Protein AF-A0A7C4WKG5-F1 (afdb_monomer)

Foldseek 3Di:
DKFKKWFFDPDDQPQLLVQLVVLCVVVPWDCPDDQWTWDDDPVGIWIKHQDQDPDDVRPVCVVVRRTIMTMDDLQDDLVVLLVSLVSQLVSCVRSVTFMGGVLVRDTDDPVCSVVVSVVSVVVSCCVDQVVDDPDDDDDDPNDPDPPPCPDVVVVVVVVVVVVVVVVVVVVVVVVVVVVCCVVCPPDPPPDD

Nearest PDB structures (foldseek):
  1f46-assembly1_A  TM=6.225E-01  e=5.087E-04  Escherichia coli
  1y2g-assembly2_B  TM=5.683E-01  e=2.157E-04  Escherichia coli
  1ozv-assembly2_B  TM=4.054E-01  e=4.156E+00  Pisum sativum
  3hko-assembly1_A  TM=3.075E-01  e=9.801E+00  Cryptosporidium parvum Iowa II

Mean predicted aligned error: 15.75 Å

Radius of gyration: 27.39 Å; Cα contacts (8 Å, |Δi|>4): 210; chains: 1; bounding box: 52×73×74 Å

Solvent-accessible surface area (backbone atoms only — not comparable to full-atom values): 11127 Å² total; per-residue (Å²): 115,67,47,65,34,36,32,34,56,74,58,69,64,67,66,37,49,55,42,41,54,56,55,38,58,76,65,70,34,43,77,80,47,96,74,25,33,38,30,87,46,101,65,47,47,43,32,38,31,58,42,72,54,85,66,93,68,33,80,74,45,54,81,62,40,65,30,33,35,40,35,31,51,46,77,35,51,73,69,55,45,45,49,50,52,53,46,52,55,49,51,16,65,77,29,56,29,45,35,30,32,77,90,76,71,44,77,57,56,83,89,44,50,66,59,51,50,51,52,50,48,54,50,31,47,45,57,55,67,67,68,50,65,86,82,70,86,81,95,68,84,80,73,78,76,82,82,78,81,71,54,68,65,59,56,52,50,53,51,51,53,52,50,51,55,50,51,52,53,50,51,52,51,54,52,49,54,53,51,47,47,70,75,53,62,76,77,78,77,79,75,132

pLDDT: mean 80.61, std 17.16, range [44.56, 97.62]

Sequence (192 aa):
MRYELNLRATSEPGAGRERLRAALARRDFIETAADRFELSLPGGALRVAPEGPSGWDALEQARAAAGFVVDFPMGLSDADGRKAIDTAFSLAGECGFELFDPQLGQCLADKDRERVVESWRRSHSFHFEVAGRTDLGVDLPSAPAPQRHSSARLKILLALLGLGVLAVLLLRSCLGQLLDQAMNPPAASAKP

Structure (mmCIF, N/CA/C/O backbone):
data_AF-A0A7C4WKG5-F1
#
_entry.id   AF-A0A7C4WKG5-F1
#
loop_
_atom_site.group_PDB
_atom_site.id
_atom_site.type_symbol
_atom_site.label_atom_id
_atom_site.label_alt_id
_atom_site.label_comp_id
_atom_site.label_asym_id
_atom_site.label_entity_id
_atom_site.label_seq_id
_atom_site.pdbx_PDB_ins_code
_atom_site.Cartn_x
_atom_site.Cartn_y
_atom_site.Cartn_z
_atom_site.occupancy
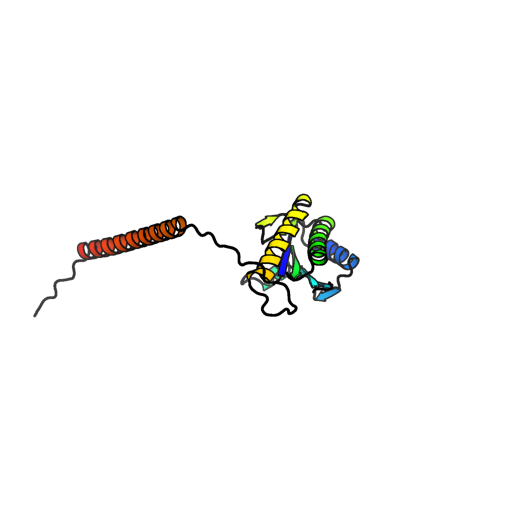_atom_site.B_iso_or_equiv
_atom_site.auth_seq_id
_atom_site.auth_comp_id
_atom_site.auth_asym_id
_atom_site.auth_atom_id
_atom_site.pdbx_PDB_model_num
ATOM 1 N N . MET A 1 1 ? -2.379 12.490 -2.853 1.00 83.62 1 MET A N 1
ATOM 2 C CA . MET A 1 1 ? -2.537 11.623 -1.665 1.00 83.62 1 MET A CA 1
ATOM 3 C C . MET A 1 1 ? -2.253 10.177 -2.043 1.00 83.62 1 MET A C 1
ATOM 5 O O . MET A 1 1 ? -2.439 9.830 -3.210 1.00 83.62 1 MET A O 1
ATOM 9 N N . ARG A 1 2 ? -1.752 9.367 -1.108 1.00 90.25 2 ARG A N 1
ATOM 10 C CA . ARG A 1 2 ? -1.312 7.986 -1.352 1.00 90.25 2 ARG A CA 1
ATOM 11 C C . ARG A 1 2 ? -1.958 7.053 -0.329 1.00 90.25 2 ARG A C 1
ATOM 13 O O . ARG A 1 2 ? -2.296 7.502 0.760 1.00 90.25 2 ARG A O 1
ATOM 20 N N . TYR A 1 3 ? -2.183 5.809 -0.726 1.00 94.38 3 TYR A N 1
ATOM 21 C CA . TYR A 1 3 ? -2.574 4.730 0.174 1.00 94.38 3 TYR A CA 1
ATOM 22 C C . TYR A 1 3 ? -1.325 3.928 0.519 1.00 94.38 3 TYR A C 1
ATOM 24 O O . TYR A 1 3 ? -0.523 3.659 -0.376 1.00 94.38 3 TYR A O 1
ATOM 32 N N . GLU A 1 4 ? -1.164 3.579 1.791 1.00 95.00 4 GLU A N 1
ATOM 33 C CA . GLU A 1 4 ? 0.048 2.958 2.329 1.00 95.00 4 GLU A CA 1
ATOM 34 C C . GLU A 1 4 ? -0.291 1.636 3.022 1.00 95.00 4 GLU A C 1
ATOM 36 O O . GLU A 1 4 ? -1.337 1.511 3.665 1.00 95.00 4 GLU A O 1
ATOM 41 N N . LEU A 1 5 ? 0.594 0.653 2.869 1.00 95.69 5 LEU A N 1
ATOM 42 C CA . LEU A 1 5 ? 0.573 -0.642 3.542 1.00 95.69 5 LEU A CA 1
ATOM 43 C C . LEU A 1 5 ? 1.995 -0.984 4.000 1.00 95.69 5 LEU A C 1
ATOM 45 O O . LEU A 1 5 ? 2.935 -0.899 3.211 1.00 95.69 5 LEU A O 1
ATOM 49 N N . ASN A 1 6 ? 2.166 -1.415 5.247 1.00 94.06 6 ASN A N 1
ATOM 50 C CA . ASN A 1 6 ? 3.486 -1.672 5.822 1.00 94.06 6 ASN A CA 1
ATOM 51 C C . ASN A 1 6 ?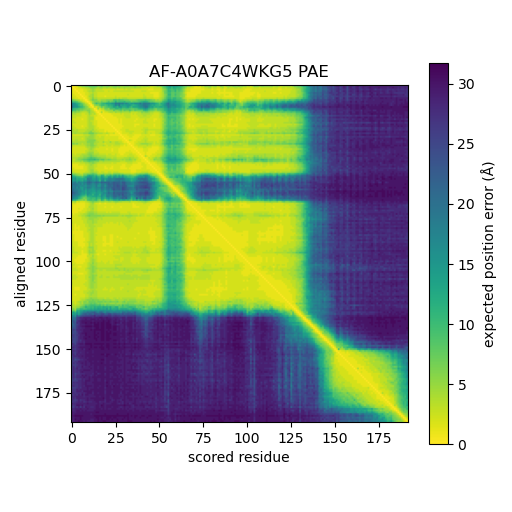 3.769 -3.179 5.839 1.00 94.06 6 ASN A C 1
ATOM 53 O O . ASN A 1 6 ? 3.002 -3.960 6.396 1.00 94.06 6 ASN A O 1
ATOM 57 N N . LEU A 1 7 ? 4.893 -3.580 5.257 1.00 93.00 7 LEU A N 1
ATOM 58 C CA . LEU A 1 7 ? 5.487 -4.909 5.346 1.00 93.00 7 LEU A CA 1
ATOM 59 C C . LEU A 1 7 ? 6.429 -4.943 6.551 1.00 93.00 7 LEU A C 1
ATOM 61 O O . LEU A 1 7 ? 7.538 -4.418 6.485 1.00 93.00 7 LEU A O 1
ATOM 65 N N . ARG A 1 8 ? 6.003 -5.554 7.654 1.00 89.31 8 ARG A N 1
ATOM 66 C CA . ARG A 1 8 ? 6.774 -5.660 8.900 1.00 89.31 8 ARG A CA 1
ATOM 67 C C . ARG A 1 8 ? 7.517 -6.985 8.965 1.00 89.31 8 ARG A C 1
ATOM 69 O O . ARG A 1 8 ? 6.936 -8.039 8.703 1.00 89.31 8 ARG A O 1
ATOM 76 N N . ALA A 1 9 ? 8.809 -6.949 9.278 1.00 82.06 9 ALA A N 1
ATOM 77 C CA . ALA A 1 9 ? 9.607 -8.165 9.392 1.00 82.06 9 ALA A CA 1
ATOM 78 C C . ALA A 1 9 ? 9.138 -9.012 10.587 1.00 82.06 9 ALA A C 1
ATOM 80 O O . ALA A 1 9 ? 9.032 -8.513 11.703 1.00 82.06 9 ALA A O 1
ATOM 81 N N . THR A 1 10 ? 8.878 -10.300 10.348 1.00 74.06 10 THR A N 1
ATOM 82 C CA . THR A 1 10 ? 8.531 -11.284 11.397 1.00 74.06 10 THR A CA 1
ATOM 83 C C . THR A 1 10 ? 9.747 -12.071 11.897 1.00 74.06 10 THR A C 1
ATOM 85 O O . THR A 1 10 ? 9.695 -12.730 12.932 1.00 74.06 10 THR A O 1
ATOM 88 N N . SER A 1 11 ? 10.854 -12.007 11.153 1.00 66.62 11 SER A N 1
ATOM 89 C CA . SER A 1 11 ? 12.113 -12.718 11.391 1.00 66.62 11 SER A CA 1
ATOM 90 C C . SER A 1 11 ? 13.304 -11.764 11.248 1.00 66.62 11 SER A C 1
ATOM 92 O O . SER A 1 11 ? 13.112 -10.580 10.979 1.00 66.62 11 SER A O 1
ATOM 94 N N . GLU A 1 12 ? 14.538 -12.275 11.361 1.00 63.97 12 GLU A N 1
ATOM 95 C CA . GLU A 1 12 ? 15.753 -11.465 11.195 1.00 63.97 12 GLU A CA 1
ATOM 96 C C . GLU A 1 12 ? 15.697 -10.556 9.940 1.00 63.97 12 GLU A C 1
ATOM 98 O O . GLU A 1 12 ? 15.383 -11.047 8.846 1.00 63.97 12 GLU A O 1
ATOM 103 N N . PRO A 1 13 ? 16.019 -9.249 10.063 1.00 62.59 13 PRO A N 1
ATOM 104 C CA . PRO A 1 13 ? 15.791 -8.245 9.014 1.00 62.59 13 PRO A CA 1
ATOM 105 C C . PRO A 1 13 ? 16.454 -8.552 7.659 1.00 62.59 13 PRO A C 1
ATOM 107 O O . PRO A 1 13 ? 15.955 -8.139 6.611 1.00 62.59 13 PRO A O 1
ATOM 110 N N . GLY A 1 14 ? 17.576 -9.281 7.662 1.00 69.19 14 GLY A N 1
ATOM 111 C CA . GLY A 1 14 ? 18.373 -9.551 6.460 1.00 69.19 14 GLY A CA 1
ATOM 112 C C . GLY A 1 14 ? 17.691 -10.492 5.464 1.00 69.19 14 GLY A C 1
ATOM 113 O O . GLY A 1 14 ? 17.569 -10.167 4.284 1.00 69.19 14 GLY A O 1
ATOM 114 N N . ALA A 1 15 ? 17.178 -11.632 5.936 1.00 77.12 15 ALA A N 1
ATOM 115 C CA . ALA A 1 15 ? 16.625 -12.665 5.058 1.00 77.12 15 ALA A CA 1
ATOM 116 C C . ALA A 1 15 ? 15.309 -12.232 4.380 1.00 77.12 15 ALA A C 1
ATOM 118 O O . ALA A 1 15 ? 15.038 -12.609 3.240 1.00 77.12 15 ALA A O 1
ATOM 119 N N . GLY 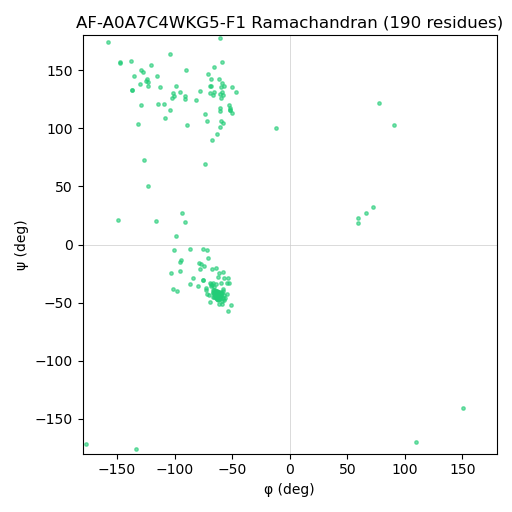A 1 16 ? 14.491 -11.419 5.059 1.00 82.81 16 GLY A N 1
ATOM 120 C CA . GLY A 1 16 ? 13.261 -10.862 4.482 1.00 82.81 16 GLY A CA 1
ATOM 121 C C . GLY A 1 16 ? 13.537 -9.890 3.333 1.00 82.81 16 GLY A C 1
ATOM 122 O O . GLY A 1 16 ? 12.857 -9.927 2.307 1.00 82.81 16 GLY A O 1
ATOM 123 N N . ARG A 1 17 ? 14.577 -9.061 3.466 1.00 85.88 17 ARG A N 1
ATOM 124 C CA . ARG A 1 17 ? 14.964 -8.062 2.461 1.00 85.88 17 ARG A CA 1
ATOM 125 C C . ARG A 1 17 ? 15.464 -8.688 1.161 1.00 85.88 17 ARG A C 1
ATOM 127 O O . ARG A 1 17 ? 15.084 -8.231 0.085 1.00 85.88 17 ARG A O 1
ATOM 134 N N . GLU A 1 18 ? 16.274 -9.740 1.234 1.00 87.81 18 GLU A N 1
ATOM 135 C CA . GLU A 1 18 ? 16.739 -10.447 0.033 1.00 87.81 18 GLU A CA 1
ATOM 136 C C . GLU A 1 18 ? 15.582 -11.121 -0.714 1.00 87.81 18 GLU A C 1
ATOM 138 O O . GLU A 1 18 ? 15.474 -10.992 -1.937 1.00 87.81 18 GLU A O 1
ATOM 143 N N . ARG A 1 19 ? 14.662 -11.765 0.0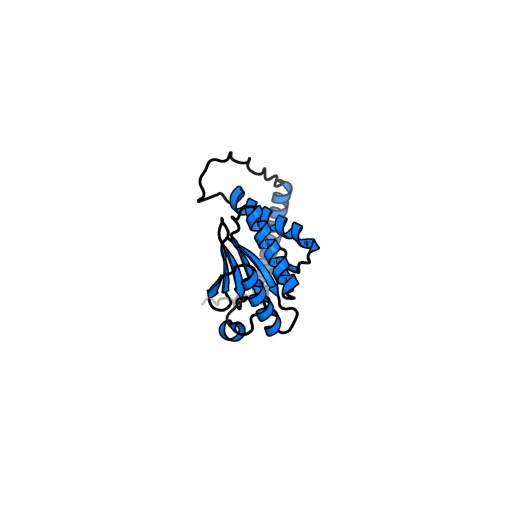23 1.00 90.50 19 ARG A N 1
ATOM 144 C CA . ARG A 1 19 ? 13.433 -12.330 -0.557 1.00 90.50 19 ARG A CA 1
ATOM 145 C C . ARG A 1 19 ? 12.586 -11.256 -1.230 1.00 90.50 19 ARG A C 1
ATOM 147 O O . ARG A 1 19 ? 12.112 -11.490 -2.341 1.00 90.50 19 ARG A O 1
ATOM 154 N N . LEU A 1 20 ? 12.457 -10.081 -0.609 1.00 92.44 20 LEU A N 1
ATOM 155 C CA . LEU A 1 20 ? 11.729 -8.952 -1.183 1.00 92.44 20 LEU A CA 1
ATOM 156 C C . LEU A 1 20 ? 12.355 -8.479 -2.490 1.00 92.44 20 LEU A C 1
ATOM 158 O O . LEU A 1 20 ? 11.657 -8.404 -3.497 1.00 92.44 20 LEU A O 1
ATOM 162 N N . ARG A 1 21 ? 13.668 -8.216 -2.509 1.00 92.06 21 ARG A N 1
ATOM 163 C CA . ARG A 1 21 ? 14.368 -7.783 -3.728 1.00 92.06 21 ARG A CA 1
ATOM 164 C C . ARG A 1 21 ? 14.187 -8.806 -4.854 1.00 92.06 21 ARG A C 1
ATOM 166 O O . ARG A 1 21 ? 13.865 -8.425 -5.977 1.00 92.06 21 ARG A O 1
ATOM 173 N N . ALA A 1 22 ? 14.305 -10.100 -4.551 1.00 92.81 22 ALA A N 1
ATOM 174 C CA . ALA A 1 22 ? 14.055 -11.159 -5.526 1.00 92.81 22 ALA A CA 1
ATOM 175 C C . ALA A 1 22 ? 12.590 -11.192 -6.004 1.00 92.81 22 ALA A C 1
ATOM 177 O O . ALA A 1 22 ? 12.332 -11.403 -7.187 1.00 92.81 22 ALA A O 1
ATOM 178 N N . ALA A 1 23 ? 11.623 -10.984 -5.108 1.00 95.12 23 ALA A N 1
ATOM 179 C CA . ALA A 1 23 ? 10.200 -10.959 -5.437 1.00 95.12 23 ALA A CA 1
ATOM 180 C C . ALA A 1 23 ? 9.798 -9.748 -6.289 1.00 95.12 23 ALA A C 1
ATOM 182 O O . ALA A 1 23 ? 8.944 -9.888 -7.166 1.00 95.12 23 ALA A O 1
ATOM 183 N N . LEU A 1 24 ? 10.418 -8.592 -6.055 1.00 95.94 24 LEU A N 1
ATOM 184 C CA . LEU A 1 24 ? 10.214 -7.364 -6.822 1.00 95.94 24 LEU A CA 1
ATOM 185 C C . LEU A 1 24 ? 10.828 -7.471 -8.222 1.00 95.94 24 LEU A C 1
ATOM 187 O O . LEU A 1 24 ? 10.161 -7.147 -9.202 1.00 95.94 24 LEU A O 1
ATOM 191 N N . ALA A 1 25 ? 12.039 -8.026 -8.336 1.00 92.69 25 ALA A N 1
ATOM 192 C CA . ALA A 1 25 ? 12.693 -8.251 -9.626 1.00 92.69 25 ALA A CA 1
ATOM 193 C C . ALA A 1 25 ? 11.882 -9.174 -10.560 1.00 92.69 25 ALA A C 1
ATOM 195 O O . ALA A 1 25 ? 11.871 -8.970 -11.768 1.00 92.69 25 ALA A O 1
ATOM 196 N N . ARG A 1 26 ? 11.150 -10.159 -10.013 1.00 94.44 26 ARG A N 1
ATOM 197 C CA . ARG A 1 26 ? 10.237 -11.032 -10.786 1.00 94.44 26 ARG A CA 1
ATOM 198 C C . ARG A 1 26 ? 8.965 -10.333 -11.284 1.00 94.44 26 ARG A C 1
ATOM 200 O O . ARG A 1 26 ? 8.211 -10.936 -12.040 1.00 94.44 26 ARG A O 1
ATOM 207 N N . ARG A 1 27 ? 8.678 -9.125 -10.798 1.00 94.00 27 ARG A N 1
ATOM 208 C CA . ARG A 1 27 ? 7.434 -8.371 -11.033 1.00 94.00 27 ARG A CA 1
ATOM 209 C C . ARG A 1 27 ? 7.679 -7.068 -11.791 1.00 94.00 27 ARG A C 1
ATOM 211 O O . ARG A 1 27 ? 6.866 -6.155 -11.692 1.00 94.00 27 ARG A O 1
ATOM 218 N N . ASP A 1 28 ? 8.811 -6.976 -12.484 1.00 93.38 28 ASP A N 1
ATOM 219 C CA . ASP A 1 28 ? 9.209 -5.817 -13.287 1.00 93.38 28 ASP A CA 1
ATOM 220 C C . ASP A 1 28 ? 9.319 -4.502 -12.493 1.00 93.38 28 ASP A C 1
ATOM 222 O O . ASP A 1 28 ? 9.238 -3.412 -13.060 1.00 93.38 28 ASP A O 1
ATOM 226 N N . PHE A 1 29 ? 9.522 -4.579 -11.173 1.00 96.31 29 PHE A N 1
ATOM 227 C CA . PHE A 1 29 ? 9.872 -3.396 -10.395 1.00 96.31 29 PHE A CA 1
ATOM 228 C C . PHE A 1 29 ? 11.284 -2.933 -10.753 1.00 96.31 29 PHE A C 1
ATOM 230 O O . PHE A 1 29 ? 12.225 -3.727 -10.804 1.00 96.31 29 PHE A O 1
ATOM 237 N N . ILE A 1 30 ? 11.435 -1.626 -10.924 1.00 95.06 30 ILE A N 1
ATOM 238 C CA . ILE A 1 30 ? 12.706 -0.971 -11.211 1.00 95.06 30 ILE A CA 1
ATOM 239 C C . ILE A 1 30 ? 13.236 -0.365 -9.913 1.00 95.06 30 ILE A C 1
ATOM 241 O O . ILE A 1 30 ? 12.526 0.381 -9.239 1.00 95.06 30 ILE A O 1
ATOM 245 N N . GLU A 1 31 ? 14.483 -0.670 -9.553 1.00 93.25 31 GLU A N 1
ATOM 246 C CA . GLU A 1 31 ? 15.162 -0.017 -8.428 1.00 93.25 31 GLU A CA 1
ATOM 247 C C . GLU A 1 31 ? 15.554 1.412 -8.842 1.00 93.25 31 GLU A C 1
ATOM 249 O O . GLU A 1 31 ? 16.377 1.608 -9.735 1.00 93.25 31 GLU A O 1
ATOM 254 N N . THR A 1 32 ? 14.927 2.421 -8.233 1.00 91.38 32 THR A N 1
ATOM 255 C CA . THR A 1 32 ? 15.133 3.847 -8.554 1.00 91.38 32 THR A CA 1
ATOM 256 C C . THR A 1 32 ? 16.163 4.513 -7.644 1.00 91.38 32 THR A C 1
ATOM 258 O O . THR A 1 32 ? 16.773 5.516 -8.011 1.00 91.38 32 THR A O 1
ATOM 261 N N . ALA A 1 33 ? 16.377 3.947 -6.458 1.00 88.12 33 ALA A N 1
ATOM 262 C CA . ALA A 1 33 ? 17.433 4.285 -5.511 1.00 88.12 33 ALA A CA 1
ATOM 263 C C . ALA A 1 33 ? 17.660 3.083 -4.580 1.00 88.12 33 ALA A C 1
ATOM 265 O O . ALA A 1 33 ? 16.907 2.116 -4.641 1.00 88.12 33 ALA A O 1
ATOM 266 N N . ALA A 1 34 ? 18.670 3.144 -3.706 1.00 85.25 34 ALA A N 1
ATOM 267 C CA . ALA A 1 34 ? 18.986 2.048 -2.786 1.00 85.25 34 ALA A CA 1
ATOM 268 C C . ALA A 1 34 ? 17.738 1.572 -2.015 1.00 85.25 34 ALA A C 1
ATOM 270 O O . ALA A 1 34 ? 17.166 2.327 -1.224 1.00 85.25 34 ALA A O 1
ATOM 271 N N . ASP A 1 35 ? 17.319 0.333 -2.296 1.00 86.12 35 ASP A N 1
ATOM 272 C CA . ASP A 1 35 ? 16.141 -0.336 -1.727 1.00 86.12 35 ASP A CA 1
ATOM 273 C C . ASP A 1 35 ? 14.795 0.365 -1.968 1.00 86.12 35 ASP A C 1
ATOM 275 O O . ASP A 1 35 ? 13.812 0.081 -1.283 1.00 86.12 35 ASP A O 1
ATOM 279 N N . ARG A 1 36 ? 14.736 1.266 -2.951 1.00 91.62 36 ARG A N 1
ATOM 280 C CA . ARG A 1 36 ? 13.510 1.917 -3.414 1.00 91.62 36 ARG A CA 1
ATOM 281 C C . ARG A 1 36 ? 13.163 1.385 -4.788 1.00 91.62 36 ARG A C 1
ATOM 283 O O . ARG A 1 36 ? 13.938 1.529 -5.730 1.00 91.62 36 ARG A O 1
ATOM 290 N N . PHE A 1 37 ? 11.981 0.806 -4.896 1.00 94.88 37 PHE A N 1
ATOM 291 C CA . PHE A 1 37 ? 11.517 0.117 -6.084 1.00 94.88 37 PHE A CA 1
ATOM 292 C C . PHE A 1 37 ? 10.209 0.727 -6.562 1.00 94.88 37 PHE A C 1
ATOM 294 O O . PHE A 1 37 ? 9.334 1.042 -5.755 1.00 94.88 37 PHE A O 1
ATOM 301 N N . GLU A 1 38 ? 10.055 0.865 -7.873 1.00 96.38 38 GLU A N 1
ATOM 302 C CA . GLU A 1 38 ? 8.834 1.373 -8.487 1.00 96.38 38 GLU A CA 1
ATOM 303 C C . GLU A 1 38 ? 8.355 0.450 -9.606 1.00 96.38 38 GLU A C 1
ATOM 305 O O . GLU A 1 38 ? 9.141 -0.020 -10.425 1.00 96.38 38 GLU A O 1
ATOM 310 N N . LEU A 1 39 ? 7.046 0.223 -9.653 1.00 95.69 39 LEU A N 1
ATOM 311 C CA . LEU A 1 39 ? 6.347 -0.398 -10.768 1.00 95.69 39 LEU A CA 1
ATOM 312 C C . LEU A 1 39 ? 5.407 0.640 -11.382 1.00 95.69 39 LEU A C 1
ATOM 314 O O . LEU A 1 39 ? 4.510 1.156 -10.706 1.00 95.69 39 LEU A O 1
ATOM 318 N N . SER A 1 40 ? 5.600 0.940 -12.666 1.00 92.94 40 SER A N 1
ATOM 319 C CA . SER A 1 40 ? 4.725 1.849 -13.405 1.00 92.94 40 SER A CA 1
ATOM 320 C C . SER A 1 40 ? 3.346 1.226 -13.625 1.00 92.94 40 SER A C 1
ATOM 322 O O . SER A 1 40 ? 3.213 0.098 -14.097 1.00 92.94 40 SER A O 1
ATOM 324 N N . LEU A 1 41 ? 2.310 1.991 -13.304 1.00 88.75 41 LEU A N 1
ATOM 325 C CA . LEU A 1 41 ? 0.903 1.692 -13.543 1.00 88.75 41 LEU A CA 1
ATOM 326 C C . LEU A 1 41 ? 0.305 2.806 -14.427 1.00 88.75 41 LEU A C 1
ATOM 328 O O . LEU A 1 41 ? 0.788 3.938 -14.386 1.00 88.75 41 LEU A O 1
ATOM 332 N N . PRO A 1 42 ? -0.767 2.553 -15.199 1.00 83.94 42 PRO A N 1
ATOM 333 C CA . PRO A 1 42 ? -1.365 3.570 -16.072 1.00 83.94 42 PRO A CA 1
ATOM 334 C C . PRO A 1 42 ? -1.750 4.881 -15.360 1.00 83.94 42 PRO A C 1
ATOM 336 O O . PRO A 1 42 ? -1.636 5.954 -15.944 1.00 83.94 42 PRO A O 1
ATOM 339 N N . GLY A 1 43 ? -2.170 4.807 -14.091 1.00 79.12 43 GLY A N 1
ATOM 340 C CA . GLY A 1 43 ? -2.536 5.966 -13.264 1.00 79.12 43 GLY A CA 1
ATOM 341 C C . GLY A 1 43 ? -1.454 6.457 -12.291 1.00 79.12 43 GLY A C 1
ATOM 342 O O . GLY A 1 43 ? -1.745 7.292 -11.434 1.00 79.12 43 GLY A O 1
ATOM 343 N N . GLY A 1 44 ? -0.227 5.926 -12.352 1.00 89.19 44 GLY A N 1
ATOM 344 C CA . GLY A 1 44 ? 0.878 6.345 -11.485 1.00 89.19 44 GLY A CA 1
ATOM 345 C C . GLY A 1 44 ? 1.888 5.236 -11.197 1.00 89.19 44 GLY A C 1
ATOM 346 O O . GLY A 1 44 ? 2.246 4.482 -12.086 1.00 89.19 44 GLY A O 1
ATOM 347 N N . ALA A 1 45 ? 2.396 5.139 -9.969 1.00 92.12 45 ALA A N 1
ATOM 348 C CA . ALA A 1 45 ? 3.407 4.136 -9.625 1.00 92.12 45 ALA A CA 1
ATOM 349 C C . ALA A 1 45 ? 3.123 3.484 -8.274 1.00 92.12 45 ALA A C 1
ATOM 351 O O . ALA A 1 45 ? 2.866 4.186 -7.287 1.00 92.12 45 ALA A O 1
ATOM 352 N N . LEU A 1 46 ? 3.214 2.156 -8.249 1.00 96.31 46 LEU A N 1
ATOM 353 C CA . LEU A 1 46 ? 3.301 1.369 -7.027 1.00 96.31 46 LEU A CA 1
ATOM 354 C C . LEU A 1 46 ? 4.750 1.391 -6.556 1.00 96.31 46 LEU A C 1
ATOM 356 O O . LEU A 1 46 ? 5.655 1.040 -7.309 1.00 96.31 46 LEU A O 1
ATOM 360 N N . ARG A 1 47 ? 4.965 1.824 -5.322 1.00 96.38 47 ARG A N 1
ATOM 361 C CA . ARG A 1 47 ? 6.290 2.004 -4.744 1.00 96.38 47 ARG A CA 1
ATOM 362 C C . ARG A 1 47 ? 6.486 1.044 -3.595 1.00 96.38 47 ARG A C 1
ATOM 364 O O . ARG A 1 47 ? 5.543 0.758 -2.864 1.00 96.38 47 ARG A O 1
ATOM 371 N N . VAL A 1 48 ? 7.714 0.570 -3.452 1.00 95.62 48 VAL A N 1
ATOM 372 C CA . VAL A 1 48 ? 8.171 -0.175 -2.285 1.00 95.62 48 VAL A CA 1
ATOM 373 C C . VAL A 1 48 ? 9.458 0.471 -1.807 1.00 95.62 48 VAL A C 1
ATOM 375 O O . VAL A 1 48 ? 10.420 0.568 -2.565 1.00 95.62 48 VAL A O 1
ATOM 378 N N . ALA A 1 49 ? 9.477 0.950 -0.571 1.00 92.56 49 ALA A N 1
ATOM 379 C CA . ALA A 1 49 ? 10.632 1.627 0.009 1.00 92.56 49 ALA A CA 1
ATOM 380 C C . ALA A 1 49 ? 10.849 1.168 1.453 1.00 92.56 49 ALA A C 1
ATOM 382 O O . ALA A 1 49 ? 9.904 0.688 2.074 1.00 92.56 49 ALA A O 1
ATOM 383 N N . PRO A 1 50 ? 12.057 1.307 2.023 1.00 89.06 50 PRO A N 1
ATOM 384 C CA . PRO A 1 50 ? 12.278 0.992 3.428 1.00 89.06 50 PRO A CA 1
ATOM 385 C C . PRO A 1 50 ? 11.404 1.900 4.293 1.00 89.06 50 PRO A C 1
ATOM 387 O O . PRO A 1 50 ? 11.241 3.084 3.974 1.00 89.06 50 PRO A O 1
ATOM 390 N N . GLU A 1 51 ? 10.859 1.361 5.382 1.00 82.12 51 GLU A N 1
ATOM 391 C CA . GLU A 1 51 ? 10.176 2.183 6.378 1.00 82.12 51 GLU A CA 1
ATOM 392 C C . GLU A 1 51 ? 11.188 3.191 6.936 1.00 82.12 51 GLU A C 1
ATOM 394 O O . GLU A 1 51 ? 12.226 2.825 7.496 1.00 82.12 51 GLU A O 1
ATOM 399 N N . GLY A 1 52 ? 10.938 4.474 6.670 1.00 67.88 52 GLY A N 1
ATOM 400 C CA . GLY A 1 52 ? 11.810 5.545 7.123 1.00 67.88 52 GLY A CA 1
ATOM 401 C C . GLY A 1 52 ? 11.726 5.669 8.643 1.00 67.88 52 GLY A C 1
ATOM 402 O O . GLY A 1 52 ? 10.639 5.526 9.204 1.00 67.88 52 GLY A O 1
ATOM 403 N N . PRO A 1 53 ? 12.835 5.961 9.330 1.00 57.50 53 PRO A N 1
ATOM 404 C CA . PRO A 1 53 ? 12.774 6.189 10.760 1.00 57.50 53 PRO A CA 1
ATOM 405 C C . PRO A 1 53 ? 11.960 7.455 11.048 1.00 57.50 53 PRO A C 1
ATOM 407 O O . PRO A 1 53 ? 12.168 8.508 10.442 1.00 57.50 53 PRO A O 1
ATOM 410 N N . SER A 1 54 ? 11.012 7.345 11.972 1.00 52.91 54 SER A N 1
ATOM 411 C CA . SER A 1 54 ? 10.217 8.470 12.455 1.00 52.91 54 SER A CA 1
ATOM 412 C C . SER A 1 54 ? 10.895 9.108 13.670 1.00 52.91 54 SER A C 1
ATOM 414 O O . SER A 1 54 ? 11.127 8.421 14.663 1.00 52.91 54 SER A O 1
ATOM 416 N N . GLY A 1 55 ? 11.158 10.418 13.631 1.00 51.09 55 GLY A N 1
ATOM 417 C CA . GLY A 1 55 ? 11.689 11.179 14.773 1.00 51.09 55 GLY A CA 1
ATOM 418 C C . GLY A 1 55 ? 13.139 11.653 14.617 1.00 51.09 55 GLY A C 1
ATOM 419 O O . GLY A 1 55 ? 13.711 11.611 13.531 1.00 51.09 55 GLY A O 1
ATOM 420 N N . TRP A 1 56 ? 13.712 12.158 15.715 1.00 46.31 56 TRP A N 1
ATOM 421 C CA . TRP A 1 56 ? 15.029 12.814 15.747 1.00 46.31 56 TRP A CA 1
ATOM 422 C C . TRP A 1 56 ? 16.223 11.842 15.629 1.00 46.31 56 TRP A C 1
ATOM 424 O O . TRP A 1 56 ? 17.288 12.263 15.189 1.00 46.31 56 TRP A O 1
ATOM 434 N N . ASP A 1 57 ? 16.033 10.542 15.890 1.00 45.38 57 ASP A N 1
ATOM 435 C CA . ASP A 1 57 ? 17.086 9.504 15.823 1.00 45.38 57 ASP A CA 1
ATOM 436 C C . ASP A 1 57 ? 17.164 8.787 14.456 1.00 45.38 57 ASP A C 1
ATOM 438 O O . ASP A 1 57 ? 17.592 7.636 14.330 1.00 45.38 57 ASP A O 1
ATOM 442 N N . ALA A 1 58 ? 16.751 9.483 13.394 1.00 54.91 58 ALA A N 1
ATOM 443 C CA . ALA A 1 58 ? 16.627 8.944 12.043 1.00 54.91 58 ALA A CA 1
ATOM 444 C C . ALA A 1 58 ? 17.938 8.429 11.421 1.00 54.91 58 ALA A C 1
ATOM 446 O O . ALA A 1 58 ? 17.912 7.577 10.535 1.00 54.91 58 ALA A O 1
ATOM 447 N N . LEU A 1 59 ? 19.098 8.923 11.854 1.00 49.91 59 LEU A N 1
ATOM 448 C CA . LEU A 1 59 ? 20.356 8.625 11.167 1.00 49.91 59 LEU A CA 1
ATOM 449 C C . LEU A 1 59 ? 20.940 7.245 11.522 1.00 49.91 59 LEU A C 1
ATOM 451 O O . LEU A 1 59 ? 21.498 6.583 10.648 1.00 49.91 59 LEU A O 1
ATOM 455 N N . GLU A 1 60 ? 20.797 6.793 12.772 1.00 46.47 60 GLU A N 1
ATOM 456 C CA . GLU A 1 60 ? 21.316 5.488 13.219 1.00 46.47 60 GLU A CA 1
ATOM 457 C C . GLU A 1 60 ? 20.328 4.340 12.958 1.00 46.47 60 GLU A C 1
ATOM 459 O O . GLU A 1 60 ? 20.748 3.242 12.587 1.00 46.47 60 GLU A O 1
ATOM 464 N N . GLN A 1 61 ? 19.015 4.591 13.049 1.00 46.91 61 GLN A N 1
ATOM 465 C CA . GLN A 1 61 ? 17.983 3.564 12.829 1.00 46.91 61 GLN A CA 1
ATOM 466 C C . GLN A 1 61 ? 17.725 3.251 11.347 1.00 46.91 61 GLN A C 1
ATOM 468 O O . GLN A 1 61 ? 17.275 2.152 11.025 1.00 46.91 61 GLN A O 1
ATOM 473 N N . ALA A 1 62 ? 18.077 4.153 10.420 1.00 49.47 62 ALA A N 1
ATOM 474 C CA . ALA A 1 62 ? 17.898 3.941 8.977 1.00 49.47 62 ALA A CA 1
ATOM 475 C C . ALA A 1 62 ? 18.615 2.687 8.435 1.00 49.47 62 ALA A C 1
ATOM 477 O O . ALA A 1 62 ? 18.215 2.142 7.407 1.00 49.47 62 ALA A O 1
ATOM 478 N N . ARG A 1 63 ? 19.668 2.206 9.113 1.00 45.75 63 ARG A N 1
ATOM 479 C CA . ARG A 1 63 ? 20.387 0.980 8.720 1.00 45.75 63 ARG A CA 1
ATOM 480 C C . ARG A 1 63 ? 19.676 -0.312 9.130 1.00 45.75 63 ARG A C 1
ATOM 482 O O . ARG A 1 63 ? 19.989 -1.359 8.571 1.00 45.75 63 ARG A O 1
ATOM 489 N N . ALA A 1 64 ? 18.710 -0.234 10.042 1.00 51.28 64 ALA A N 1
ATOM 490 C CA . ALA A 1 64 ? 17.923 -1.354 10.541 1.00 51.28 64 ALA A CA 1
ATOM 491 C C . ALA A 1 64 ? 16.425 -1.103 10.312 1.00 51.28 64 ALA A C 1
ATOM 493 O O . ALA A 1 64 ? 15.627 -1.211 11.240 1.00 51.28 64 ALA A O 1
ATOM 494 N N . ALA A 1 65 ? 16.040 -0.737 9.082 1.00 58.59 65 ALA A N 1
ATOM 495 C CA . ALA A 1 65 ? 14.630 -0.624 8.723 1.00 58.59 65 ALA A CA 1
ATOM 496 C C . ALA A 1 65 ? 13.905 -1.929 9.102 1.00 58.59 65 ALA A C 1
ATOM 498 O O . ALA A 1 65 ? 14.231 -3.004 8.594 1.00 58.59 65 ALA A O 1
ATOM 499 N N . ALA A 1 66 ? 12.943 -1.826 10.022 1.00 68.75 66 ALA A N 1
ATOM 500 C CA . ALA A 1 66 ? 12.177 -2.960 10.541 1.00 68.75 66 ALA A CA 1
ATOM 501 C C . ALA A 1 66 ? 11.176 -3.522 9.510 1.00 68.75 66 ALA A C 1
ATOM 503 O O . ALA A 1 66 ? 10.522 -4.540 9.749 1.00 68.75 66 ALA A O 1
ATOM 504 N N . GLY A 1 67 ? 11.060 -2.864 8.355 1.00 86.31 67 GLY A N 1
ATOM 505 C CA . GLY A 1 67 ? 10.093 -3.188 7.329 1.00 86.31 67 GLY A CA 1
ATOM 506 C C . GLY A 1 67 ? 10.221 -2.332 6.075 1.00 86.31 67 GLY A C 1
ATOM 507 O O . GLY A 1 67 ? 11.158 -1.547 5.904 1.00 86.31 67 GLY A O 1
ATOM 508 N N . PHE A 1 68 ? 9.242 -2.499 5.195 1.00 91.62 68 PHE A N 1
ATOM 509 C CA . PHE A 1 68 ? 9.078 -1.749 3.956 1.00 91.62 68 PHE A CA 1
ATOM 510 C C . PHE A 1 68 ? 7.673 -1.159 3.896 1.00 91.62 68 PHE A C 1
ATOM 512 O O . PHE A 1 68 ? 6.722 -1.763 4.377 1.00 91.62 68 PHE A O 1
ATOM 519 N N . VAL A 1 69 ? 7.523 -0.005 3.268 1.00 93.81 69 VAL A N 1
ATOM 520 C CA . VAL A 1 69 ? 6.228 0.594 2.951 1.00 93.81 69 VAL A CA 1
ATOM 521 C C . VAL A 1 69 ? 5.929 0.327 1.485 1.00 93.81 69 VAL A C 1
ATOM 523 O O . VAL A 1 69 ? 6.780 0.548 0.623 1.00 93.81 69 VAL A O 1
ATOM 526 N N . VAL A 1 70 ? 4.724 -0.169 1.221 1.00 96.38 70 VAL A N 1
ATOM 527 C CA . VAL A 1 70 ? 4.137 -0.315 -0.107 1.00 96.38 70 VAL A CA 1
ATOM 528 C C . VAL A 1 70 ? 3.102 0.788 -0.274 1.00 96.38 70 VAL A C 1
ATOM 530 O O . VAL A 1 70 ? 2.099 0.808 0.439 1.00 96.38 70 VAL A O 1
ATOM 533 N N . ASP A 1 71 ? 3.328 1.703 -1.209 1.00 95.75 71 ASP A N 1
ATOM 534 C CA . ASP A 1 71 ? 2.477 2.877 -1.376 1.00 95.75 71 ASP A CA 1
ATOM 535 C C . ASP A 1 71 ? 2.118 3.159 -2.837 1.00 95.75 71 ASP A C 1
ATOM 537 O O . ASP A 1 71 ? 2.907 2.961 -3.763 1.00 95.75 71 ASP A O 1
ATOM 541 N N . PHE A 1 72 ? 0.902 3.648 -3.063 1.00 95.81 72 PHE A N 1
ATOM 542 C CA . PHE A 1 72 ? 0.395 3.939 -4.404 1.00 95.81 72 PHE A CA 1
ATOM 543 C C . PHE A 1 72 ? -0.574 5.130 -4.407 1.00 95.81 72 PHE A C 1
ATOM 545 O O . PHE A 1 72 ? -1.153 5.469 -3.371 1.00 95.81 72 PHE A O 1
ATOM 552 N N . PRO A 1 73 ? -0.749 5.828 -5.547 1.00 92.00 73 PRO A N 1
ATOM 553 C CA . PRO A 1 73 ? -1.658 6.961 -5.639 1.00 92.00 73 PRO A CA 1
ATOM 554 C C . PRO A 1 73 ? -3.086 6.560 -5.296 1.00 92.00 73 PRO A C 1
ATOM 556 O O . PRO A 1 73 ? -3.591 5.540 -5.754 1.00 92.00 73 PRO A O 1
ATOM 559 N N . MET A 1 74 ? -3.781 7.418 -4.555 1.00 89.44 74 MET A N 1
ATOM 560 C CA . MET A 1 74 ? -5.194 7.173 -4.288 1.00 89.44 74 MET A CA 1
ATOM 561 C C . MET A 1 74 ? -6.073 7.277 -5.530 1.00 89.44 74 MET A C 1
ATOM 563 O O . MET A 1 74 ? -7.160 6.738 -5.485 1.00 89.44 74 MET A O 1
ATOM 567 N N . GLY A 1 75 ? -5.636 7.955 -6.596 1.00 87.50 75 GLY A N 1
ATOM 568 C CA . GLY A 1 75 ? -6.416 8.166 -7.825 1.00 87.50 75 GLY A CA 1
ATOM 569 C C . GLY A 1 75 ? -6.226 7.096 -8.899 1.00 87.50 75 GLY A C 1
ATOM 570 O O . GLY A 1 75 ? -6.458 7.375 -10.072 1.00 87.50 75 GLY A O 1
ATOM 571 N N . LEU A 1 76 ? -5.731 5.911 -8.532 1.00 89.69 76 LEU A N 1
ATOM 572 C CA . LEU A 1 76 ? -5.663 4.781 -9.457 1.00 89.69 76 LEU A CA 1
ATOM 573 C C . LEU A 1 76 ? -7.068 4.310 -9.856 1.00 89.69 76 LEU A C 1
ATOM 575 O O . LEU A 1 76 ? -8.016 4.436 -9.083 1.00 89.69 76 LEU A O 1
ATOM 579 N N . SER A 1 77 ? -7.177 3.719 -11.050 1.00 90.44 77 SER A N 1
ATOM 580 C CA . SER A 1 77 ? -8.388 2.999 -11.454 1.00 90.44 77 SER A CA 1
ATOM 581 C C . SER A 1 77 ? -8.694 1.861 -10.471 1.00 90.44 77 SER A C 1
ATOM 583 O O . SER A 1 77 ? -7.785 1.358 -9.809 1.00 90.44 77 SER A O 1
ATOM 585 N N . ASP A 1 78 ? -9.951 1.410 -10.393 1.00 91.25 78 ASP A N 1
ATOM 586 C CA . ASP A 1 78 ? -10.334 0.302 -9.501 1.00 91.25 78 ASP A CA 1
ATOM 587 C C . ASP A 1 78 ? -9.483 -0.958 -9.730 1.00 91.25 78 ASP A C 1
ATOM 589 O O . ASP A 1 78 ? -8.985 -1.572 -8.786 1.00 91.25 78 ASP A O 1
ATOM 593 N N . ALA A 1 79 ? -9.243 -1.291 -11.002 1.00 93.00 79 ALA A N 1
ATOM 594 C CA . ALA A 1 79 ? -8.418 -2.427 -11.391 1.00 93.00 79 ALA A CA 1
ATOM 595 C C . ALA A 1 79 ? -6.954 -2.265 -10.943 1.00 93.00 79 ALA A C 1
ATOM 597 O O . ALA A 1 79 ? -6.370 -3.207 -10.406 1.00 93.00 79 ALA A O 1
ATOM 598 N N . ASP A 1 80 ? -6.367 -1.077 -11.119 1.00 93.44 80 ASP A N 1
ATOM 599 C CA . ASP A 1 80 ? -4.973 -0.813 -10.745 1.00 93.44 80 ASP A CA 1
ATOM 600 C C . ASP A 1 80 ? -4.784 -0.729 -9.227 1.00 93.44 80 ASP A C 1
ATOM 602 O O . ASP A 1 80 ? -3.801 -1.248 -8.699 1.00 93.44 80 ASP A O 1
ATOM 606 N N . GLY A 1 81 ? -5.728 -0.116 -8.507 1.00 94.12 81 GLY A N 1
ATOM 607 C CA . GLY A 1 81 ? -5.706 -0.061 -7.046 1.00 94.12 81 GLY A CA 1
ATOM 608 C C . GLY A 1 81 ? -5.872 -1.444 -6.423 1.00 94.12 81 GLY A C 1
ATOM 609 O O . GLY A 1 81 ? -5.105 -1.816 -5.534 1.00 94.12 81 GLY A O 1
ATOM 610 N N . ARG A 1 82 ? -6.786 -2.266 -6.956 1.00 96.06 82 ARG A N 1
ATOM 611 C CA . ARG A 1 82 ? -6.906 -3.670 -6.545 1.00 96.06 82 ARG A CA 1
ATOM 612 C C . ARG A 1 82 ? -5.624 -4.449 -6.830 1.00 96.06 82 ARG A C 1
ATOM 614 O O . ARG A 1 82 ? -5.130 -5.133 -5.938 1.00 96.06 82 ARG A O 1
ATOM 621 N N . LYS A 1 83 ? -5.039 -4.294 -8.023 1.00 95.38 83 LYS A N 1
ATOM 622 C CA . LYS A 1 83 ? -3.752 -4.913 -8.383 1.00 95.38 83 LYS A CA 1
ATOM 623 C C . LYS A 1 83 ? -2.628 -4.498 -7.429 1.00 95.38 83 LYS A C 1
ATOM 625 O O . LYS A 1 83 ? -1.800 -5.334 -7.065 1.00 95.38 83 LYS A O 1
ATOM 630 N N . ALA A 1 84 ? -2.588 -3.235 -7.008 1.00 96.56 84 ALA A N 1
ATOM 631 C CA . ALA A 1 84 ? -1.596 -2.742 -6.059 1.00 96.56 84 ALA A CA 1
ATOM 632 C C . ALA A 1 84 ? -1.740 -3.403 -4.679 1.00 96.56 84 ALA A C 1
ATOM 634 O O . ALA A 1 84 ? -0.755 -3.891 -4.123 1.00 96.56 84 ALA A O 1
ATOM 635 N N . ILE A 1 85 ? -2.971 -3.503 -4.172 1.00 97.38 85 ILE A N 1
ATOM 636 C CA . ILE A 1 85 ? -3.275 -4.190 -2.908 1.00 97.38 85 ILE A CA 1
ATOM 637 C C . ILE A 1 85 ? -2.929 -5.679 -3.014 1.00 97.38 85 ILE A C 1
ATOM 639 O O . ILE A 1 85 ? -2.221 -6.210 -2.161 1.00 97.38 85 ILE A O 1
ATOM 643 N N . ASP A 1 86 ? -3.343 -6.345 -4.093 1.00 97.06 86 ASP A N 1
ATOM 644 C CA . ASP A 1 86 ? -3.025 -7.752 -4.351 1.00 97.06 86 ASP A CA 1
ATOM 645 C C . ASP A 1 86 ? -1.511 -8.001 -4.389 1.00 97.06 86 ASP A C 1
ATOM 647 O O . ASP A 1 86 ? -1.027 -9.009 -3.864 1.00 97.06 86 ASP A O 1
ATOM 651 N N . THR A 1 87 ? -0.755 -7.061 -4.960 1.00 96.69 87 THR A N 1
ATOM 652 C CA . THR A 1 87 ? 0.710 -7.111 -4.984 1.00 96.69 87 THR A CA 1
ATOM 653 C C . THR A 1 87 ? 1.283 -7.021 -3.571 1.00 96.69 87 THR A C 1
ATOM 655 O O . THR A 1 87 ? 2.151 -7.820 -3.231 1.00 96.69 87 THR A O 1
ATOM 658 N N . ALA A 1 88 ? 0.772 -6.127 -2.718 1.00 97.12 88 ALA A N 1
ATOM 659 C CA . ALA A 1 88 ? 1.221 -6.001 -1.330 1.00 97.12 88 ALA A CA 1
ATOM 660 C C . ALA A 1 88 ? 0.997 -7.294 -0.522 1.00 97.12 88 ALA A C 1
ATOM 662 O O . ALA A 1 88 ? 1.920 -7.771 0.139 1.00 97.12 88 ALA A O 1
ATOM 663 N N . PHE A 1 89 ? -0.187 -7.910 -0.635 1.00 97.62 89 PHE A N 1
ATOM 664 C CA . PHE A 1 89 ? -0.478 -9.209 -0.007 1.00 97.62 89 PHE A CA 1
ATOM 665 C C . PHE A 1 89 ? 0.456 -10.314 -0.511 1.00 97.62 89 PHE A C 1
ATOM 667 O O . PHE A 1 89 ? 1.001 -11.087 0.275 1.00 97.62 89 PHE A O 1
ATOM 674 N N . SER A 1 90 ? 0.673 -10.372 -1.825 1.00 96.31 90 SER A N 1
ATOM 675 C CA . SER A 1 90 ? 1.553 -11.366 -2.438 1.00 96.31 90 SER A CA 1
ATOM 676 C C . SER A 1 90 ? 3.008 -11.209 -1.983 1.00 96.31 90 SER A C 1
ATOM 678 O O . SER A 1 90 ? 3.650 -12.206 -1.659 1.00 96.31 90 SER A O 1
ATOM 680 N N . LEU A 1 91 ? 3.517 -9.974 -1.896 1.00 95.19 91 LEU A N 1
ATOM 681 C CA . LEU A 1 91 ? 4.859 -9.698 -1.380 1.00 95.19 91 LEU A CA 1
ATOM 682 C C . LEU A 1 91 ? 4.989 -10.093 0.094 1.00 95.19 91 LEU A C 1
ATOM 684 O O . LEU A 1 91 ? 5.991 -10.707 0.463 1.00 95.19 91 LEU A O 1
ATOM 688 N N . ALA A 1 92 ? 3.980 -9.788 0.916 1.00 94.12 92 ALA A N 1
ATOM 689 C CA . ALA A 1 92 ? 3.967 -10.161 2.327 1.00 94.12 92 ALA A CA 1
ATOM 690 C C . ALA A 1 92 ? 4.073 -11.683 2.508 1.00 94.12 92 ALA A C 1
ATOM 692 O O . ALA A 1 92 ? 4.985 -12.160 3.186 1.00 94.12 92 ALA A O 1
ATOM 693 N N . GLY A 1 93 ? 3.216 -12.443 1.817 1.00 92.12 93 GLY A N 1
ATOM 694 C CA . GLY A 1 93 ? 3.208 -13.904 1.878 1.00 92.12 93 GLY A CA 1
ATOM 695 C C . GLY A 1 93 ? 4.498 -14.547 1.357 1.00 92.12 93 GLY A C 1
ATOM 696 O O . GLY A 1 93 ? 5.077 -15.394 2.032 1.00 92.12 93 GLY A O 1
ATOM 697 N N . GLU A 1 94 ? 4.998 -14.124 0.191 1.00 92.12 94 GLU A N 1
ATOM 698 C CA . GLU A 1 94 ? 6.214 -14.701 -0.411 1.00 92.12 94 GLU A CA 1
ATOM 699 C C . GLU A 1 94 ? 7.483 -14.421 0.391 1.00 92.12 94 GLU A C 1
ATOM 701 O O . GLU A 1 94 ? 8.418 -15.224 0.392 1.00 92.12 94 GLU A O 1
ATOM 706 N N . CYS A 1 95 ? 7.542 -13.264 1.046 1.00 91.44 95 CYS A N 1
ATOM 707 C CA . CYS A 1 95 ? 8.752 -12.821 1.723 1.00 91.44 95 CYS A CA 1
ATOM 708 C C . CYS A 1 95 ? 8.701 -13.055 3.239 1.00 91.44 95 CYS A C 1
ATOM 710 O O . CYS A 1 95 ? 9.721 -12.866 3.910 1.00 91.44 95 CYS A O 1
ATOM 712 N N . GLY A 1 96 ? 7.565 -13.519 3.770 1.00 88.81 96 GLY A N 1
ATOM 713 C CA . GLY A 1 96 ? 7.365 -13.763 5.197 1.00 88.81 96 GLY A CA 1
ATOM 714 C C . GLY A 1 96 ? 7.249 -12.476 6.015 1.00 88.81 96 GLY A C 1
ATOM 715 O O . GLY A 1 96 ? 7.703 -12.438 7.157 1.00 88.81 96 GLY A O 1
ATOM 716 N N . PHE A 1 97 ? 6.694 -11.411 5.436 1.00 91.38 97 PHE A N 1
ATOM 717 C CA . PHE A 1 97 ? 6.353 -10.203 6.187 1.00 91.38 97 PHE A CA 1
ATOM 718 C C . PHE A 1 97 ? 4.930 -10.293 6.730 1.00 91.38 97 PHE A C 1
ATOM 720 O O . PHE A 1 97 ? 4.042 -10.872 6.105 1.00 91.38 97 PHE A O 1
ATOM 727 N N . GLU A 1 98 ? 4.702 -9.644 7.864 1.00 92.25 98 GLU A N 1
ATOM 728 C CA . GLU A 1 98 ? 3.362 -9.264 8.288 1.00 92.25 98 GLU A CA 1
ATOM 729 C C . GLU A 1 98 ? 2.923 -8.030 7.505 1.00 92.25 98 GLU A C 1
ATOM 731 O O . GLU A 1 98 ? 3.661 -7.051 7.406 1.00 92.25 98 GLU A O 1
ATOM 736 N N . LEU A 1 99 ? 1.710 -8.061 6.961 1.00 94.69 99 LEU A N 1
ATOM 737 C CA . LEU A 1 99 ? 1.115 -6.897 6.319 1.00 94.69 99 LEU A CA 1
ATOM 738 C C . LEU A 1 99 ? 0.314 -6.109 7.358 1.00 94.69 99 LEU A C 1
ATOM 740 O O . LEU A 1 99 ? -0.542 -6.670 8.036 1.00 94.69 99 LEU A O 1
ATOM 744 N N . PHE A 1 100 ? 0.559 -4.812 7.477 1.00 93.38 100 PHE A N 1
ATOM 745 C CA . PHE A 1 100 ? -0.157 -3.911 8.374 1.00 93.38 100 PHE A CA 1
ATOM 746 C C . PHE A 1 100 ? -0.770 -2.760 7.583 1.00 93.38 100 PHE A C 1
ATOM 748 O O . PHE A 1 100 ? -0.116 -2.177 6.722 1.00 93.38 100 PHE A O 1
ATOM 755 N N . ASP A 1 101 ? -2.016 -2.416 7.894 1.00 93.62 101 ASP A N 1
ATOM 756 C CA . ASP A 1 101 ? -2.708 -1.269 7.307 1.00 93.62 101 ASP A CA 1
ATOM 757 C C . ASP A 1 101 ? -2.843 -0.163 8.366 1.00 93.62 101 ASP A C 1
ATOM 759 O O . ASP A 1 101 ? -3.616 -0.331 9.318 1.00 93.62 101 ASP A O 1
ATOM 763 N N . PRO A 1 102 ? -2.104 0.959 8.238 1.00 89.50 102 PRO A N 1
ATOM 764 C CA . PRO A 1 102 ? -2.190 2.075 9.180 1.00 89.50 102 PRO A CA 1
ATOM 765 C C . PRO A 1 102 ? -3.571 2.739 9.243 1.00 89.50 102 PRO A C 1
ATOM 767 O O . PRO A 1 102 ? -3.956 3.242 10.298 1.00 89.50 102 PRO A O 1
ATOM 770 N N . GLN A 1 103 ? -4.344 2.699 8.159 1.00 87.88 103 GLN A N 1
ATOM 771 C CA . GLN A 1 103 ? -5.670 3.304 8.046 1.00 87.88 103 GLN A CA 1
ATOM 772 C C . GLN A 1 103 ? -6.711 2.469 8.800 1.00 87.88 103 GLN A C 1
ATOM 774 O O . GLN A 1 103 ? -7.683 3.009 9.328 1.00 87.88 103 GLN A O 1
ATOM 779 N N . LEU A 1 104 ? -6.499 1.152 8.877 1.00 88.12 104 LEU A N 1
ATOM 780 C CA . LEU A 1 104 ? -7.308 0.238 9.686 1.00 88.12 104 LEU A CA 1
ATOM 781 C C . LEU A 1 104 ? -6.730 -0.022 11.086 1.00 88.12 104 LEU A C 1
ATOM 783 O O . LEU A 1 104 ? -7.427 -0.588 11.928 1.00 88.12 104 LEU A O 1
ATOM 787 N N . GLY A 1 105 ? -5.474 0.355 11.332 1.00 87.88 105 GLY A N 1
ATOM 788 C CA . GLY A 1 105 ? -4.787 0.192 12.612 1.00 87.88 105 GLY A CA 1
ATOM 789 C C . GLY A 1 105 ? -4.535 -1.264 13.019 1.00 87.88 105 GLY A C 1
ATOM 790 O O . GLY A 1 105 ? -4.480 -1.551 14.213 1.00 87.88 105 GLY A O 1
ATOM 791 N N . GLN A 1 106 ? -4.417 -2.197 12.068 1.00 89.88 106 GLN A N 1
ATOM 792 C CA . GLN A 1 106 ? -4.294 -3.631 12.369 1.00 89.88 106 GLN A CA 1
ATOM 793 C C . GLN A 1 106 ? -3.422 -4.394 11.365 1.00 89.88 106 GLN A C 1
ATOM 795 O O . GLN A 1 106 ? -3.272 -3.987 10.210 1.00 89.88 106 GLN A O 1
ATOM 800 N N . CYS A 1 107 ? -2.889 -5.537 11.806 1.00 92.75 107 CYS A N 1
ATOM 801 C CA . CYS A 1 107 ? -2.278 -6.522 10.916 1.00 92.75 107 CYS A CA 1
ATOM 802 C C . CYS A 1 107 ? -3.359 -7.225 10.080 1.00 92.75 107 CYS A C 1
ATOM 804 O O . CYS A 1 107 ? -4.488 -7.426 10.534 1.00 92.75 107 CYS A O 1
ATOM 806 N N . LEU A 1 108 ? -3.006 -7.587 8.854 1.0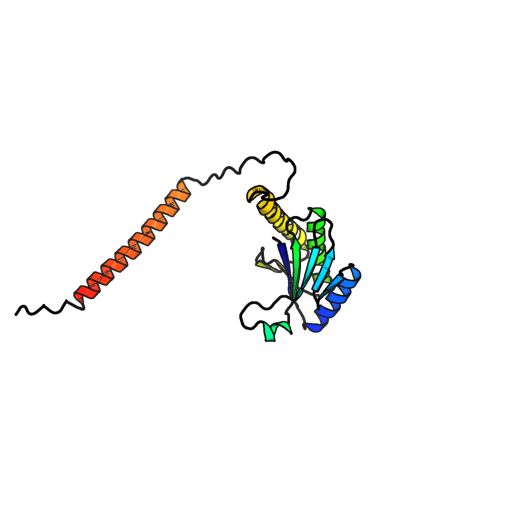0 95.00 108 LEU A N 1
ATOM 807 C CA . LEU A 1 108 ? -3.896 -8.133 7.844 1.00 95.00 108 LEU A CA 1
ATOM 808 C C . LEU A 1 108 ? -3.540 -9.590 7.550 1.00 95.00 108 LEU A C 1
ATOM 810 O O . LEU A 1 108 ? -2.375 -9.928 7.351 1.00 95.00 108 LEU A O 1
ATOM 814 N N . ALA A 1 109 ? -4.561 -10.437 7.460 1.00 94.88 109 ALA A N 1
ATOM 815 C CA . ALA A 1 109 ? -4.462 -11.783 6.905 1.00 94.88 109 ALA A CA 1
ATOM 816 C C . ALA A 1 109 ? -5.063 -11.823 5.492 1.00 94.88 109 ALA A C 1
ATOM 818 O O . ALA A 1 109 ? -5.844 -10.949 5.126 1.00 94.88 109 ALA A O 1
ATOM 819 N N . ASP A 1 110 ? -4.783 -12.869 4.708 1.00 93.88 110 ASP A N 1
ATOM 820 C CA . ASP A 1 110 ? -5.297 -12.996 3.329 1.00 93.88 110 ASP A CA 1
ATOM 821 C C . ASP A 1 110 ? -6.823 -12.843 3.216 1.00 93.88 110 ASP A C 1
ATOM 823 O O . ASP A 1 110 ? -7.327 -12.279 2.244 1.00 93.88 110 ASP A O 1
ATOM 827 N N . LYS A 1 111 ? -7.569 -13.282 4.238 1.00 95.75 111 LYS A N 1
ATOM 828 C CA . LYS A 1 111 ? -9.032 -13.124 4.313 1.00 95.75 111 LYS A CA 1
ATOM 829 C C . LYS A 1 111 ? -9.498 -11.662 4.382 1.00 95.75 111 LYS A C 1
ATOM 831 O O . LYS A 1 111 ? -10.654 -11.383 4.085 1.00 95.75 111 LYS A O 1
ATOM 836 N N . ASP A 1 112 ? -8.627 -10.738 4.783 1.00 96.56 112 ASP A N 1
ATOM 837 C CA . ASP A 1 112 ? -8.938 -9.316 4.950 1.00 96.56 112 ASP A CA 1
ATOM 838 C C . ASP A 1 112 ? -8.766 -8.516 3.651 1.00 96.56 112 ASP A C 1
ATOM 840 O O . ASP A 1 112 ? -9.089 -7.330 3.615 1.00 96.56 112 ASP A O 1
ATOM 844 N N . ARG A 1 113 ? -8.290 -9.149 2.574 1.00 95.81 113 ARG A N 1
ATOM 845 C CA . ARG A 1 113 ? -7.979 -8.514 1.287 1.00 95.81 113 ARG A CA 1
ATOM 846 C C . ARG A 1 113 ? -9.120 -7.660 0.734 1.00 95.81 113 ARG A C 1
ATOM 848 O O . ARG A 1 113 ? -8.917 -6.481 0.460 1.00 95.81 113 ARG A O 1
ATOM 855 N N . GLU A 1 114 ? -10.332 -8.206 0.644 1.00 96.12 114 GLU A N 1
ATOM 856 C CA . GLU A 1 114 ? -11.498 -7.453 0.146 1.00 96.12 114 GLU A CA 1
ATOM 857 C C . GLU A 1 114 ? -11.864 -6.273 1.052 1.00 96.12 114 GLU A C 1
ATOM 859 O O . GLU A 1 114 ? -12.263 -5.211 0.577 1.00 96.12 114 GLU A O 1
ATOM 864 N N . ARG A 1 115 ? -11.666 -6.412 2.367 1.00 95.25 115 ARG A N 1
ATOM 865 C CA . ARG A 1 115 ? -11.903 -5.325 3.324 1.00 95.25 115 ARG A CA 1
ATOM 866 C C . ARG A 1 115 ? -10.927 -4.166 3.110 1.00 95.25 115 ARG A C 1
ATOM 868 O O . ARG A 1 115 ? -11.324 -3.012 3.263 1.00 95.25 115 ARG A O 1
ATOM 875 N N . VAL A 1 116 ? -9.675 -4.457 2.754 1.00 96.31 116 VAL A N 1
ATOM 876 C CA . VAL A 1 116 ? -8.653 -3.444 2.435 1.00 96.31 116 VAL A CA 1
ATOM 877 C C . VAL A 1 116 ? -8.975 -2.752 1.115 1.00 96.31 116 VAL A C 1
ATOM 879 O O . VAL A 1 116 ? -8.942 -1.526 1.055 1.00 96.31 116 VAL A O 1
ATOM 882 N N . VAL A 1 117 ? -9.379 -3.509 0.089 1.00 96.12 117 VAL A N 1
ATOM 883 C CA . VAL A 1 117 ? -9.857 -2.941 -1.185 1.00 96.12 117 VAL A CA 1
ATOM 884 C C . VAL A 1 117 ? -11.020 -1.981 -0.939 1.00 96.12 117 VAL A C 1
ATOM 886 O O . VAL A 1 117 ? -11.004 -0.855 -1.429 1.00 96.12 117 VAL A O 1
ATOM 889 N N . GLU A 1 118 ? -11.989 -2.368 -0.111 1.00 94.25 118 GLU A N 1
ATOM 890 C CA . GLU A 1 118 ? -13.127 -1.510 0.222 1.00 94.25 118 GLU A CA 1
ATOM 891 C C . GLU A 1 118 ? -12.736 -0.290 1.077 1.00 94.25 118 GLU A C 1
ATOM 893 O O . GLU A 1 118 ? -13.305 0.794 0.944 1.00 94.25 118 GLU A O 1
ATOM 898 N N . SER A 1 119 ? -11.750 -0.430 1.967 1.00 93.12 119 SER A N 1
ATOM 899 C CA . SER A 1 119 ? -11.173 0.698 2.711 1.00 93.12 119 SER A CA 1
ATOM 900 C C . SER A 1 119 ? -10.531 1.719 1.768 1.00 93.12 119 SER A C 1
ATOM 902 O O . SER A 1 119 ? -10.811 2.922 1.852 1.00 93.12 119 SER A O 1
ATOM 904 N N . TRP A 1 120 ? -9.732 1.235 0.816 1.00 94.38 120 TRP A N 1
ATOM 905 C CA . TRP A 1 120 ? -9.120 2.065 -0.212 1.00 94.38 120 TRP A CA 1
ATOM 906 C C . TRP A 1 120 ? -10.175 2.742 -1.090 1.00 94.38 120 TRP A C 1
ATOM 908 O O . TRP A 1 120 ? -10.109 3.958 -1.245 1.00 94.38 120 TRP A O 1
ATOM 918 N N . ARG A 1 121 ? -11.188 2.013 -1.583 1.00 92.69 121 ARG A N 1
ATOM 919 C CA . ARG A 1 121 ? -12.290 2.572 -2.391 1.00 92.69 121 ARG A CA 1
ATOM 920 C C . ARG A 1 121 ? -13.037 3.684 -1.672 1.00 92.69 121 ARG A C 1
ATOM 922 O O . ARG A 1 121 ? -13.224 4.756 -2.235 1.00 92.69 121 ARG A O 1
ATOM 929 N N . ARG A 1 122 ? -13.416 3.474 -0.408 1.00 90.25 122 ARG A N 1
ATOM 930 C CA . ARG A 1 122 ? -14.076 4.517 0.396 1.00 90.25 122 ARG A CA 1
ATOM 931 C C . ARG A 1 122 ? -13.202 5.755 0.544 1.00 90.25 122 ARG A C 1
ATOM 933 O O . ARG A 1 122 ? -13.697 6.876 0.437 1.00 90.25 122 ARG A O 1
ATOM 940 N N . SER A 1 123 ? -11.904 5.553 0.747 1.00 86.94 123 SER A N 1
ATOM 941 C CA . SER A 1 123 ? -10.937 6.644 0.814 1.00 86.94 123 SER A CA 1
ATOM 942 C C . SER A 1 123 ? -10.822 7.349 -0.551 1.00 86.94 123 SER A C 1
ATOM 944 O O . SER A 1 123 ? -10.900 8.573 -0.613 1.00 86.94 123 SER A O 1
ATOM 946 N N . HIS A 1 124 ? -10.724 6.604 -1.657 1.00 84.69 124 HIS A N 1
ATOM 947 C CA . HIS A 1 124 ? -10.745 7.133 -3.023 1.00 84.69 124 HIS A CA 1
ATOM 948 C C . HIS A 1 124 ? -11.996 7.999 -3.252 1.00 84.69 124 HIS A C 1
ATOM 950 O O . HIS A 1 124 ? -11.868 9.185 -3.554 1.00 84.6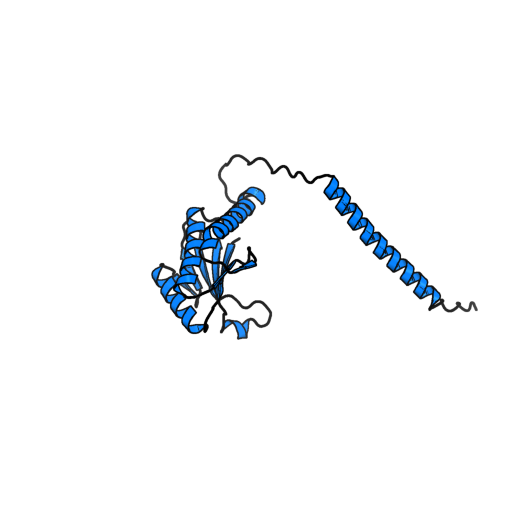9 124 HIS A O 1
ATOM 956 N N . SER A 1 125 ? -13.202 7.462 -3.050 1.00 81.31 125 SER A N 1
ATOM 957 C CA . SER A 1 125 ? -14.453 8.211 -3.234 1.00 81.31 125 SER A CA 1
ATOM 958 C C . SER A 1 125 ? -14.524 9.450 -2.346 1.00 81.31 125 SER A C 1
ATOM 960 O O . SER A 1 125 ? -14.873 10.522 -2.826 1.00 81.31 125 SER A O 1
ATOM 962 N N . PHE A 1 126 ? -14.108 9.384 -1.079 1.00 79.25 126 PHE A N 1
ATOM 963 C CA . PHE A 1 126 ? -14.077 10.580 -0.233 1.00 79.25 126 PHE A CA 1
ATOM 964 C C . PHE A 1 126 ? -13.173 11.682 -0.813 1.00 79.25 126 PHE A C 1
ATOM 966 O O . PHE A 1 126 ? -13.571 12.847 -0.886 1.00 79.25 126 PHE A O 1
ATOM 973 N N . HIS A 1 127 ? -11.974 11.322 -1.270 1.00 70.94 127 HIS A N 1
ATOM 974 C CA . HIS A 1 127 ? -11.010 12.296 -1.776 1.00 70.94 127 HIS A CA 1
ATOM 975 C C . HIS A 1 127 ? -11.344 12.846 -3.164 1.00 70.94 127 HIS A C 1
ATOM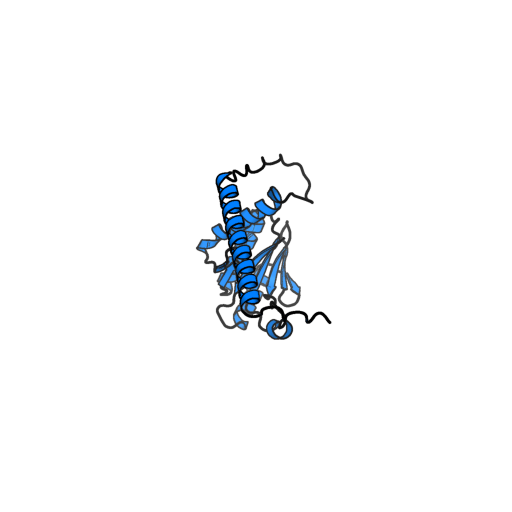 977 O O . HIS A 1 127 ? -11.016 13.999 -3.433 1.00 70.94 127 HIS A O 1
ATOM 983 N N . PHE A 1 128 ? -12.004 12.073 -4.028 1.00 68.50 128 PHE A N 1
ATOM 984 C CA . PHE A 1 128 ? -12.301 12.504 -5.398 1.00 68.50 128 PHE A CA 1
ATOM 985 C C . PHE A 1 128 ? -13.752 12.946 -5.618 1.00 68.50 128 PHE A C 1
ATOM 987 O O . PHE A 1 128 ? -13.997 13.757 -6.508 1.00 68.50 128 PHE A O 1
ATOM 994 N N . GLU A 1 129 ? -14.705 12.482 -4.807 1.00 65.12 129 GLU A N 1
ATOM 995 C CA . GLU A 1 129 ? -16.124 12.848 -4.926 1.00 65.12 129 GLU A CA 1
ATOM 996 C C . GLU A 1 129 ? -16.541 13.903 -3.890 1.00 65.12 129 GLU A C 1
ATOM 998 O O . GLU A 1 129 ? -17.310 14.804 -4.217 1.00 65.12 129 GLU A O 1
ATOM 1003 N N . VAL A 1 130 ? -16.036 13.832 -2.649 1.00 58.19 130 VAL A N 1
ATOM 1004 C CA . VAL A 1 130 ? -16.516 14.687 -1.540 1.00 58.19 130 VAL A CA 1
ATOM 1005 C C . VAL A 1 130 ? -15.629 15.907 -1.303 1.00 58.19 130 VAL A C 1
ATOM 1007 O O . VAL A 1 130 ? -16.144 16.994 -1.049 1.00 58.19 130 VAL A O 1
ATOM 1010 N N . ALA A 1 131 ? -14.305 15.760 -1.393 1.00 55.19 131 ALA A N 1
ATOM 1011 C CA . ALA A 1 131 ? -13.370 16.870 -1.178 1.00 55.19 131 ALA A CA 1
ATOM 1012 C C . ALA A 1 131 ? -13.305 17.870 -2.353 1.00 55.19 131 ALA A C 1
ATOM 1014 O O . ALA A 1 131 ? -12.645 18.900 -2.238 1.00 55.19 131 ALA A O 1
ATOM 1015 N N . GLY A 1 132 ? -14.024 17.595 -3.447 1.00 46.81 132 GLY A N 1
ATOM 1016 C CA . GLY A 1 132 ? -13.974 18.369 -4.680 1.00 46.81 132 GLY A CA 1
ATOM 1017 C C . GLY A 1 132 ? -12.717 18.045 -5.486 1.00 46.81 132 GLY A C 1
ATOM 1018 O O . GLY A 1 132 ? -11.591 18.206 -5.021 1.00 46.81 132 GLY A O 1
ATOM 1019 N N . ARG A 1 133 ? -12.906 17.596 -6.730 1.00 47.00 133 ARG A N 1
ATOM 1020 C CA . ARG A 1 133 ? -11.848 17.589 -7.746 1.00 47.00 133 ARG A CA 1
ATOM 1021 C C . ARG A 1 133 ? -11.399 19.029 -7.977 1.00 47.00 133 ARG A C 1
ATOM 1023 O O . ARG A 1 133 ? -12.069 19.752 -8.708 1.00 47.00 133 ARG A O 1
ATOM 1030 N N . THR A 1 134 ? -10.279 19.447 -7.401 1.00 47.56 134 THR A N 1
ATOM 1031 C CA . THR A 1 134 ? -9.714 20.748 -7.772 1.00 47.56 134 THR A CA 1
ATOM 1032 C C . THR A 1 134 ? -8.996 20.720 -9.120 1.00 47.56 134 THR A C 1
ATOM 1034 O O . THR A 1 134 ? -8.837 21.789 -9.677 1.00 47.56 134 THR A O 1
ATOM 1037 N N . ASP A 1 135 ? -8.633 19.558 -9.696 1.00 46.00 135 ASP A N 1
ATOM 1038 C CA . ASP A 1 135 ? -7.738 19.558 -10.878 1.00 46.00 135 ASP A CA 1
ATOM 1039 C C . ASP A 1 135 ? -7.892 18.425 -11.917 1.00 46.00 135 ASP A C 1
ATOM 1041 O O . ASP A 1 135 ? -6.972 18.182 -12.693 1.00 46.00 135 ASP A O 1
ATOM 1045 N N . LEU A 1 136 ? -9.024 17.718 -12.021 1.00 49.31 136 LEU A N 1
ATOM 1046 C CA . LEU A 1 136 ? -9.193 16.748 -13.122 1.00 49.31 136 LEU A CA 1
ATOM 1047 C C . LEU A 1 136 ? -10.535 16.933 -13.822 1.00 49.31 136 LEU A C 1
ATOM 1049 O O . LEU A 1 136 ? -11.589 16.566 -13.301 1.00 49.31 136 LEU A O 1
ATOM 1053 N N . GLY A 1 137 ? -10.450 17.551 -15.000 1.00 48.00 137 GLY A N 1
ATOM 1054 C CA . GLY A 1 137 ? -11.566 17.852 -15.878 1.00 48.00 137 GLY A CA 1
ATOM 1055 C C . GLY A 1 137 ? -12.339 16.630 -16.374 1.00 48.00 137 GLY A C 1
ATOM 1056 O O . GLY A 1 137 ? -11.982 15.474 -16.143 1.00 48.00 137 GLY A O 1
ATOM 1057 N N . VAL A 1 138 ? -13.376 16.970 -17.134 1.00 45.16 138 VAL A N 1
ATOM 1058 C CA . VAL A 1 138 ? -14.368 16.127 -17.809 1.00 45.16 138 VAL A CA 1
ATOM 1059 C C . VAL A 1 138 ? -15.613 15.821 -16.967 1.00 45.16 138 VAL A C 1
ATOM 1061 O O . VAL A 1 138 ? -15.614 14.994 -16.054 1.00 45.16 138 VAL A O 1
ATOM 1064 N N . ASP A 1 139 ? -16.657 16.564 -17.345 1.00 46.41 139 ASP A N 1
ATOM 1065 C CA . ASP A 1 139 ? -18.098 16.414 -17.139 1.00 46.41 139 ASP A CA 1
ATOM 1066 C C . ASP A 1 139 ? -18.568 15.057 -16.600 1.00 46.41 139 ASP A C 1
ATOM 1068 O O . ASP A 1 139 ? -18.790 14.105 -17.350 1.00 46.41 139 ASP A O 1
ATOM 1072 N N . LEU A 1 140 ? -18.839 14.998 -15.297 1.00 47.38 140 LEU A N 1
ATOM 1073 C CA . LEU A 1 140 ? -19.747 14.002 -14.737 1.00 47.38 140 LEU A CA 1
ATOM 1074 C C . LEU A 1 140 ? -20.847 14.709 -13.935 1.00 47.38 140 LEU A C 1
ATOM 1076 O O . LEU A 1 140 ? -20.563 15.705 -13.261 1.00 47.38 140 LEU A O 1
ATOM 1080 N N . PRO A 1 141 ? -22.103 14.228 -14.024 1.00 44.56 141 PRO A N 1
ATOM 1081 C CA . PRO A 1 141 ? -23.240 14.848 -13.361 1.00 44.56 141 PRO A CA 1
ATOM 1082 C C . PRO A 1 141 ? -22.987 14.902 -11.856 1.00 44.56 141 PRO A C 1
ATOM 1084 O O . PRO A 1 141 ? -22.623 13.899 -11.243 1.00 44.56 141 PRO A O 1
ATOM 1087 N N . SER A 1 142 ? -23.161 16.088 -11.270 1.00 45.06 142 SER A N 1
ATOM 1088 C CA . SER A 1 142 ? -22.978 16.317 -9.840 1.00 45.06 142 SER A CA 1
ATOM 1089 C C . SER A 1 142 ? -23.782 15.294 -9.039 1.00 45.06 142 SER A C 1
ATOM 1091 O O . SER A 1 142 ? -25.013 15.278 -9.102 1.00 45.06 142 SER A O 1
ATOM 1093 N N . ALA A 1 143 ? -23.093 14.441 -8.279 1.00 54.50 143 ALA A N 1
ATOM 1094 C CA . ALA A 1 143 ? -23.750 13.599 -7.293 1.00 54.50 143 ALA A CA 1
ATOM 1095 C C . ALA A 1 143 ? -24.517 14.499 -6.304 1.00 54.50 143 ALA A C 1
ATOM 1097 O O . ALA A 1 143 ? -23.996 15.543 -5.890 1.00 54.50 143 ALA A O 1
ATOM 1098 N N . PRO A 1 144 ? -25.760 14.143 -5.932 1.00 45.09 144 PRO A N 1
ATOM 1099 C CA . PRO A 1 144 ? -26.530 14.927 -4.983 1.00 45.09 144 PRO A CA 1
ATOM 1100 C C . PRO A 1 144 ? -25.781 14.977 -3.651 1.00 45.09 144 PRO A C 1
ATOM 1102 O O . PRO A 1 144 ? -25.356 13.949 -3.122 1.00 45.09 144 PRO A O 1
ATOM 1105 N N . ALA A 1 145 ? -25.607 16.190 -3.122 1.00 46.62 145 ALA A N 1
ATOM 1106 C CA . ALA A 1 145 ? -24.916 16.421 -1.862 1.00 46.62 145 ALA A CA 1
ATOM 1107 C C . ALA A 1 145 ? -25.470 15.494 -0.761 1.00 46.62 145 ALA A C 1
ATOM 1109 O O . ALA A 1 145 ? -26.695 15.377 -0.627 1.00 46.62 145 ALA A O 1
ATOM 1110 N N . PRO A 1 146 ? -24.611 14.853 0.055 1.00 47.81 146 PRO A N 1
ATOM 1111 C CA . PRO A 1 146 ? -25.082 14.012 1.141 1.00 47.81 146 PRO A CA 1
ATOM 1112 C C . PRO A 1 146 ? -25.907 14.867 2.106 1.00 47.81 146 PRO A C 1
ATOM 1114 O O . PRO A 1 146 ? -25.399 15.809 2.723 1.00 47.81 146 PRO A O 1
ATOM 1117 N N . GLN A 1 147 ? -27.194 14.538 2.240 1.00 46.50 147 GLN A N 1
ATOM 1118 C CA . GLN A 1 147 ? -28.071 15.143 3.235 1.00 46.50 147 GLN A CA 1
ATOM 1119 C C . GLN A 1 147 ? -27.546 14.783 4.628 1.00 46.50 147 GLN A C 1
ATOM 1121 O O . GLN A 1 147 ? -27.825 13.720 5.181 1.00 46.50 147 GLN A O 1
ATOM 1126 N N . ARG A 1 148 ? -26.747 15.682 5.212 1.00 46.12 148 ARG A N 1
ATOM 1127 C CA . ARG A 1 148 ? -26.319 15.595 6.609 1.00 46.12 148 ARG A CA 1
ATOM 1128 C C . ARG A 1 148 ? -27.532 15.805 7.512 1.00 46.12 148 ARG A C 1
ATOM 1130 O O . ARG A 1 148 ? -27.803 16.918 7.957 1.00 46.12 148 ARG A O 1
ATOM 1137 N N . HIS A 1 149 ? -28.224 14.726 7.858 1.00 50.28 149 HIS A N 1
ATOM 1138 C CA . HIS A 1 149 ? -29.152 14.712 8.985 1.00 50.28 149 HIS A CA 1
ATOM 1139 C C . HIS A 1 149 ? -28.371 14.703 10.310 1.00 50.28 149 HIS A C 1
ATOM 1141 O O . HIS A 1 149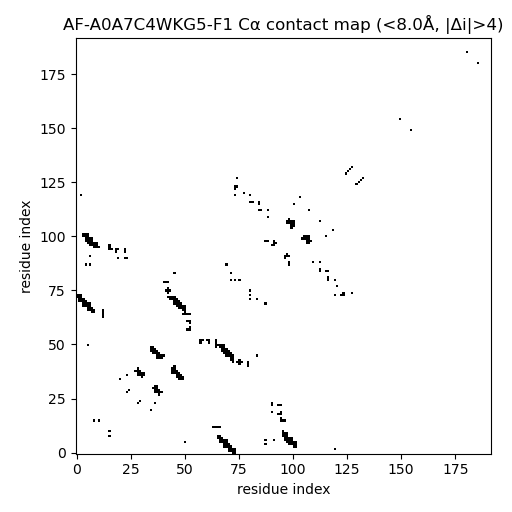 ? -28.368 13.729 11.056 1.00 50.28 149 HIS A O 1
ATOM 1147 N N . SER A 1 150 ? -27.701 15.813 10.638 1.00 55.00 150 SER A N 1
ATOM 1148 C CA . SER A 1 150 ? -27.284 16.050 12.021 1.00 55.00 150 SER A CA 1
ATOM 1149 C C . SER A 1 150 ? -28.547 16.376 12.817 1.00 55.00 150 SER A C 1
ATOM 1151 O O . SER A 1 150 ? -29.123 17.454 12.638 1.00 55.00 150 SER A O 1
ATOM 1153 N N . SER A 1 151 ? -29.020 15.448 13.647 1.00 68.25 151 SER A N 1
ATOM 1154 C CA . SER A 1 151 ? -30.215 15.680 14.455 1.00 68.25 151 SER A CA 1
ATOM 1155 C C . SER A 1 151 ? -29.995 16.905 15.351 1.00 68.25 151 SER A C 1
ATOM 1157 O O . SER A 1 151 ? -28.962 17.038 16.010 1.00 68.25 151 SER A O 1
ATOM 1159 N N . ALA A 1 152 ? -30.958 17.833 15.376 1.00 75.12 152 ALA A N 1
ATOM 1160 C CA . ALA A 1 152 ? -30.885 19.033 16.217 1.00 75.12 152 ALA A CA 1
ATOM 1161 C C . ALA A 1 152 ? -30.623 18.683 17.697 1.00 75.12 152 ALA A C 1
ATOM 1163 O O . ALA A 1 152 ? -29.946 19.420 18.408 1.00 75.12 152 ALA A O 1
ATOM 1164 N N . ARG A 1 153 ? -31.075 17.496 18.122 1.00 75.62 153 ARG A N 1
ATOM 1165 C CA . ARG A 1 153 ? -30.833 16.921 19.450 1.00 75.62 153 ARG A CA 1
ATOM 1166 C C . ARG A 1 153 ? -29.347 16.730 19.758 1.00 75.62 153 ARG A C 1
ATOM 1168 O O . ARG A 1 153 ? -28.925 17.085 20.851 1.00 75.62 153 ARG A O 1
ATOM 1175 N N . LEU A 1 154 ? -28.550 16.234 18.807 1.00 79.38 154 LEU A N 1
ATOM 1176 C CA . LEU A 1 154 ? -27.110 16.035 19.012 1.00 79.38 154 LEU A CA 1
ATOM 1177 C C . LEU A 1 154 ? -26.375 17.373 19.178 1.00 79.38 154 LEU A C 1
ATOM 1179 O O . LEU A 1 154 ? -25.510 17.497 20.040 1.00 79.38 154 LEU A O 1
ATOM 1183 N N . LYS A 1 155 ? -26.766 18.394 18.401 1.00 77.81 155 LYS A N 1
ATOM 1184 C CA . LYS A 1 155 ? -26.205 19.751 18.515 1.00 77.81 155 LYS A CA 1
ATOM 1185 C C . LYS A 1 155 ? -26.513 20.385 19.872 1.00 77.81 155 LYS A C 1
ATOM 1187 O O . LYS A 1 155 ? -25.625 20.972 20.480 1.00 77.81 155 LYS A O 1
ATOM 1192 N N . ILE A 1 156 ? -27.746 20.230 20.357 1.00 85.56 156 ILE A N 1
ATOM 1193 C CA . ILE A 1 156 ? -28.159 20.738 21.673 1.00 85.56 156 ILE A CA 1
ATOM 1194 C C . ILE A 1 156 ? -27.400 20.015 22.791 1.00 85.56 156 ILE A C 1
ATOM 1196 O O . ILE A 1 156 ? -26.903 20.666 23.704 1.00 85.56 156 ILE A O 1
ATOM 1200 N N . LEU A 1 157 ? -27.249 18.690 22.700 1.00 87.75 157 LEU A N 1
ATOM 1201 C CA . LEU A 1 157 ? -26.528 17.909 23.708 1.00 87.75 157 LEU A CA 1
ATOM 1202 C C . LEU A 1 157 ? -25.053 18.333 23.813 1.00 87.75 157 LEU A C 1
ATOM 1204 O O . LEU A 1 157 ? -24.551 18.539 24.914 1.00 87.75 157 LEU A O 1
ATOM 1208 N N . LEU A 1 158 ? -24.380 18.522 22.672 1.00 86.38 158 LEU A N 1
ATOM 1209 C CA . LEU A 1 158 ? -22.999 19.015 22.611 1.00 86.38 158 LEU A CA 1
ATOM 1210 C C . LEU A 1 158 ? -22.862 20.432 23.182 1.00 86.38 158 LEU A C 1
ATOM 1212 O O . LEU A 1 158 ? -21.914 20.704 23.917 1.00 86.38 158 LEU A O 1
ATOM 1216 N N . ALA A 1 159 ? -23.817 21.319 22.891 1.00 88.25 159 ALA A N 1
ATOM 1217 C CA . ALA A 1 159 ? -23.824 22.675 23.433 1.00 88.25 159 ALA A CA 1
ATOM 1218 C C . ALA A 1 159 ? -23.994 22.683 24.962 1.00 88.25 159 ALA A C 1
ATOM 1220 O O . ALA A 1 159 ? -23.271 23.396 25.655 1.00 88.25 159 ALA A O 1
ATOM 1221 N N . LEU A 1 160 ? -24.898 21.854 25.496 1.00 91.31 160 LEU A N 1
ATOM 1222 C CA . LEU A 1 160 ? -25.103 21.714 26.941 1.00 91.31 160 LEU A CA 1
ATOM 1223 C C . LEU A 1 160 ? -23.874 21.121 27.640 1.00 91.31 160 LEU A C 1
ATOM 1225 O O . LEU A 1 160 ? -23.491 21.600 28.706 1.00 91.31 160 LEU A O 1
ATOM 1229 N N . LEU A 1 161 ? -23.227 20.125 27.026 1.00 92.56 161 LEU A N 1
ATOM 1230 C CA . LEU A 1 161 ? -21.996 19.536 27.551 1.00 92.56 161 LEU A CA 1
ATOM 1231 C C . LEU A 1 161 ? -20.872 20.582 27.624 1.00 92.56 161 LEU A C 1
ATOM 1233 O O . LEU A 1 161 ? -20.221 20.719 28.659 1.00 92.56 161 LEU A O 1
ATOM 1237 N N . GLY A 1 162 ? -20.684 21.358 26.551 1.00 90.25 162 GLY A N 1
ATOM 1238 C CA . GLY A 1 162 ? -19.698 22.439 26.507 1.00 90.25 162 GLY A CA 1
ATOM 1239 C C . GLY A 1 162 ? -19.961 23.521 27.557 1.00 90.25 162 GLY A C 1
ATOM 1240 O O . GLY A 1 162 ? -19.037 23.941 28.254 1.00 90.25 162 GLY A O 1
ATOM 1241 N N . LEU A 1 163 ? -21.226 23.921 27.732 1.00 93.56 163 LEU A N 1
ATOM 1242 C CA . LEU A 1 163 ? -21.625 24.892 28.753 1.00 93.56 163 LEU A CA 1
ATOM 1243 C C . LEU A 1 163 ? -21.353 24.370 30.174 1.00 93.56 163 LEU A C 1
ATOM 1245 O O . LEU A 1 163 ? -20.867 25.118 31.021 1.00 93.56 163 LEU A O 1
ATOM 1249 N N . GLY A 1 164 ? -21.620 23.085 30.426 1.00 92.56 164 GLY A N 1
ATOM 1250 C CA . GLY A 1 164 ? -21.359 22.445 31.716 1.00 92.56 164 GLY A CA 1
ATOM 1251 C C . GLY A 1 164 ? -19.875 22.451 32.087 1.00 92.56 164 GLY A C 1
ATOM 1252 O O . GLY A 1 164 ? -19.522 22.830 33.203 1.00 92.56 164 GLY A O 1
ATOM 1253 N N . VAL A 1 165 ? -18.995 22.107 31.140 1.00 92.94 165 VAL A N 1
ATOM 1254 C CA . VAL A 1 165 ? -17.538 22.154 31.354 1.00 92.94 165 VAL A CA 1
ATOM 1255 C C . VAL A 1 165 ? -17.076 23.580 31.658 1.00 92.94 165 VAL A C 1
ATOM 1257 O O . VAL A 1 165 ? -16.322 23.792 32.609 1.00 92.94 165 VAL A O 1
ATOM 1260 N N . LEU A 1 166 ? -17.564 24.569 30.904 1.00 92.38 166 LEU A N 1
ATOM 1261 C CA . LEU A 1 166 ? -17.217 25.973 31.125 1.00 92.38 166 LEU A CA 1
ATOM 1262 C C . LEU A 1 166 ? -17.654 26.460 32.516 1.00 92.38 166 LEU A C 1
ATOM 1264 O O . LEU A 1 166 ? -16.873 27.105 33.214 1.00 92.38 166 LEU A O 1
ATOM 1268 N N . ALA A 1 167 ? -18.869 26.112 32.946 1.00 92.19 167 ALA A N 1
ATOM 1269 C CA . ALA A 1 167 ? -19.386 26.482 34.261 1.00 92.19 167 ALA A CA 1
ATOM 1270 C C . ALA A 1 167 ? -18.537 25.898 35.402 1.00 92.19 167 ALA A C 1
ATOM 1272 O O . ALA A 1 167 ? -18.219 26.610 36.354 1.00 92.19 167 ALA A O 1
ATOM 1273 N N . VAL A 1 168 ? -18.112 24.634 35.290 1.00 92.88 168 VAL A N 1
ATOM 1274 C CA . VAL A 1 168 ? -17.240 23.985 36.285 1.00 92.88 168 VAL A CA 1
ATOM 1275 C C . VAL A 1 168 ? -15.877 24.674 36.371 1.00 92.88 168 VAL A C 1
ATOM 1277 O O . VAL A 1 168 ? -15.370 24.891 37.473 1.00 92.88 168 VAL A O 1
ATOM 1280 N N . LEU A 1 169 ? -15.288 25.055 35.233 1.00 90.88 169 LEU A N 1
ATOM 1281 C CA . LEU A 1 169 ? -14.007 25.767 35.213 1.00 90.88 169 LEU A CA 1
ATOM 1282 C C . LEU A 1 169 ? -14.112 27.157 35.853 1.00 90.88 169 LEU A C 1
ATOM 1284 O O . LEU A 1 169 ? -13.241 27.528 36.641 1.00 90.88 169 LEU A O 1
ATOM 1288 N N . LEU A 1 170 ? -15.193 27.892 35.576 1.00 89.75 170 LEU A N 1
ATOM 1289 C CA . LEU A 1 170 ? -15.449 29.198 36.190 1.00 89.75 170 LEU A CA 1
ATOM 1290 C C . LEU A 1 170 ? -15.655 29.080 37.703 1.00 89.75 170 LEU A C 1
ATOM 1292 O O . LEU A 1 170 ? -15.015 29.804 38.459 1.00 89.75 170 LEU A O 1
ATOM 1296 N N . LEU A 1 171 ? -16.467 28.121 38.157 1.00 91.00 171 LEU A N 1
ATOM 1297 C CA . LEU A 1 171 ? -16.666 27.852 39.585 1.00 91.00 171 LEU A CA 1
ATOM 1298 C C . LEU A 1 171 ? -15.350 27.519 40.285 1.00 91.00 171 LEU A C 1
ATOM 1300 O O . LEU A 1 171 ? -15.057 28.086 41.336 1.00 91.00 171 LEU A O 1
ATOM 1304 N N . ARG A 1 172 ? -14.531 26.645 39.690 1.00 90.62 172 ARG A N 1
ATOM 1305 C CA . ARG A 1 172 ? -13.218 26.288 40.237 1.00 90.62 172 ARG A CA 1
ATOM 1306 C C . ARG A 1 172 ? -12.293 27.502 40.331 1.00 90.62 172 ARG A C 1
ATOM 1308 O O . ARG A 1 172 ? -11.590 27.643 41.327 1.00 90.62 172 ARG A O 1
ATOM 1315 N N . SER A 1 173 ? -12.303 28.374 39.324 1.00 86.81 173 SER A N 1
ATOM 1316 C CA . SER A 1 173 ? -11.499 29.599 39.320 1.00 86.81 173 SER A CA 1
ATOM 1317 C C . SER A 1 173 ? -11.958 30.592 40.392 1.00 86.81 173 SER A C 1
ATOM 1319 O O . SER A 1 173 ? -11.123 31.093 41.143 1.00 86.81 173 SER A O 1
ATOM 1321 N N . CYS A 1 174 ? -13.268 30.815 40.533 1.00 87.12 174 CYS A N 1
ATOM 1322 C CA . CYS A 1 174 ? -13.822 31.699 41.561 1.00 87.12 174 CYS A CA 1
ATOM 1323 C C . CYS A 1 174 ? -13.575 31.171 42.982 1.00 87.12 174 CYS A C 1
ATOM 1325 O O . CYS A 1 174 ? -13.195 31.939 43.862 1.00 87.12 174 CYS A O 1
ATOM 1327 N N . LEU A 1 175 ? -13.747 29.863 43.210 1.00 87.00 175 LEU A N 1
ATOM 1328 C CA . LEU A 1 175 ? -13.439 29.224 44.495 1.00 87.00 175 LEU A CA 1
ATOM 1329 C C . LEU A 1 175 ? -11.953 29.343 44.844 1.00 87.00 175 LEU A C 1
ATOM 1331 O O . LEU A 1 175 ? -11.631 29.635 45.992 1.00 87.00 175 LEU A O 1
ATOM 1335 N N . GLY A 1 176 ? -11.063 29.169 43.861 1.00 83.62 176 GLY A N 1
ATOM 1336 C CA . GLY A 1 176 ? -9.626 29.378 44.041 1.00 83.62 176 GLY A CA 1
ATOM 1337 C C . GLY A 1 176 ? -9.302 30.806 44.482 1.00 83.62 176 GLY A C 1
ATOM 1338 O O . GLY A 1 176 ? -8.633 30.994 45.488 1.00 83.62 176 GLY A O 1
ATOM 1339 N N . GLN A 1 177 ? -9.863 31.811 43.803 1.00 81.19 177 GLN A N 1
ATOM 1340 C CA . GLN A 1 177 ? -9.647 33.219 44.157 1.00 81.19 177 GLN A CA 1
ATOM 1341 C C . GLN A 1 177 ? -10.181 33.582 45.549 1.00 81.19 177 GLN A C 1
ATOM 1343 O O . GLN A 1 177 ? -9.528 34.326 46.278 1.00 81.19 177 GLN A O 1
ATOM 1348 N N . LEU A 1 178 ? -11.348 33.057 45.936 1.00 81.00 178 LEU A N 1
ATOM 1349 C CA . LEU A 1 178 ? -11.912 33.284 47.271 1.00 81.00 178 LEU A CA 1
ATOM 1350 C C . LEU A 1 178 ? -11.066 32.630 48.371 1.00 81.00 178 LEU A C 1
ATOM 1352 O O . LEU A 1 178 ? -10.846 33.242 49.415 1.00 81.00 178 LEU A O 1
ATOM 1356 N N . LEU A 1 179 ? -10.570 31.412 48.135 1.00 80.88 179 LEU A N 1
ATOM 1357 C CA . LEU A 1 179 ? -9.658 30.727 49.055 1.00 80.88 179 LEU A CA 1
ATOM 1358 C C . LEU A 1 179 ? -8.325 31.469 49.181 1.00 80.88 179 LEU A C 1
ATOM 1360 O O . LEU A 1 179 ? -7.846 31.660 50.296 1.00 80.88 179 LEU A O 1
ATOM 1364 N N . ASP A 1 180 ? -7.762 31.944 48.071 1.00 77.50 180 ASP A N 1
ATOM 1365 C CA . ASP A 1 180 ? -6.513 32.706 48.081 1.00 77.50 180 ASP A CA 1
ATOM 1366 C C . ASP A 1 180 ? -6.659 34.036 48.833 1.00 77.50 180 ASP A C 1
ATOM 1368 O O . ASP A 1 180 ? -5.778 34.391 49.613 1.00 77.50 180 ASP A O 1
ATOM 1372 N N . GLN A 1 181 ? -7.784 34.743 48.677 1.00 77.88 181 GLN A N 1
ATOM 1373 C CA . GLN A 1 181 ? -8.072 35.968 49.437 1.00 77.88 181 GLN A CA 1
ATOM 1374 C C . GLN A 1 181 ? -8.288 35.710 50.932 1.00 77.88 181 GLN A C 1
ATOM 1376 O O . GLN A 1 181 ? -7.914 36.544 51.756 1.00 77.88 181 GLN A O 1
ATOM 1381 N N . ALA A 1 182 ? -8.880 34.568 51.293 1.00 73.88 182 ALA A N 1
ATOM 1382 C CA . ALA A 1 182 ? -9.072 34.184 52.689 1.00 73.88 182 ALA 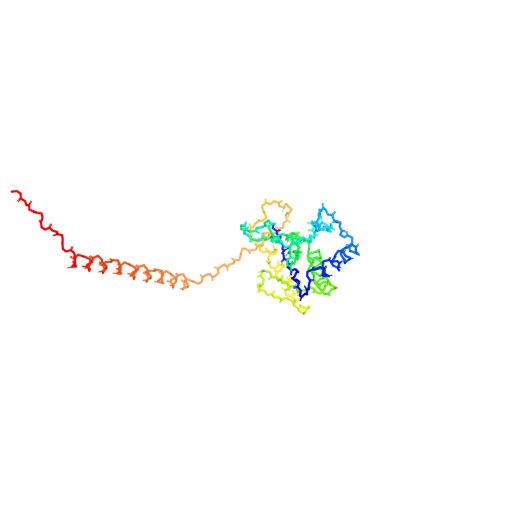A CA 1
ATOM 1383 C C . ALA A 1 182 ? -7.754 33.770 53.365 1.00 73.88 182 ALA A C 1
ATOM 1385 O O . ALA A 1 182 ? -7.547 34.076 54.539 1.00 73.88 182 ALA A O 1
ATOM 1386 N N . MET A 1 183 ? -6.865 33.085 52.639 1.00 78.00 183 MET A N 1
ATOM 1387 C CA . MET A 1 183 ? -5.583 32.615 53.173 1.00 78.00 183 MET A CA 1
ATOM 1388 C C . MET A 1 183 ? -4.479 33.678 53.130 1.00 78.00 183 MET A C 1
ATOM 1390 O O . MET A 1 183 ? -3.601 33.662 53.988 1.00 78.00 183 MET A O 1
ATOM 1394 N N . ASN A 1 184 ? -4.530 34.613 52.178 1.00 79.69 184 ASN A N 1
ATOM 1395 C CA . ASN A 1 184 ? -3.571 35.708 52.031 1.00 79.69 184 ASN A CA 1
ATOM 1396 C C . ASN A 1 184 ? -4.307 37.056 51.986 1.00 79.69 184 ASN A C 1
ATOM 1398 O O . ASN A 1 184 ? -4.412 37.669 50.916 1.00 79.69 184 ASN A O 1
ATOM 1402 N N . PRO A 1 185 ? -4.842 37.537 53.123 1.00 72.88 185 PRO A N 1
ATOM 1403 C CA . PRO A 1 185 ? -5.496 38.833 53.156 1.00 72.88 185 PRO A CA 1
ATOM 1404 C C . PRO A 1 185 ? -4.495 39.923 52.737 1.00 72.88 185 PRO A C 1
ATOM 1406 O O . PRO A 1 185 ? -3.344 39.906 53.186 1.00 72.88 185 PRO A O 1
ATOM 1409 N N . PRO A 1 186 ? -4.896 40.876 51.877 1.00 69.06 186 PRO A N 1
ATOM 1410 C CA . PRO A 1 186 ? -4.002 41.940 51.447 1.00 69.06 186 PRO A CA 1
ATOM 1411 C C . PRO A 1 186 ? -3.548 42.737 52.672 1.00 69.06 186 PRO A C 1
ATOM 1413 O O . PRO A 1 186 ? -4.375 43.198 53.461 1.00 69.06 186 PRO A O 1
ATOM 1416 N N . ALA A 1 187 ? -2.228 42.877 52.837 1.00 67.25 187 ALA A N 1
ATOM 1417 C CA . ALA A 1 187 ? -1.645 43.668 53.911 1.00 67.25 187 ALA A CA 1
ATOM 1418 C C . ALA A 1 187 ? -2.270 45.067 53.881 1.00 67.25 187 ALA A C 1
ATOM 1420 O O . ALA A 1 187 ? -2.202 45.757 52.860 1.00 67.25 187 ALA A O 1
ATOM 1421 N N . ALA A 1 188 ? -2.929 45.449 54.978 1.00 64.31 188 ALA A N 1
ATOM 1422 C CA . ALA A 1 188 ? -3.599 46.732 55.095 1.00 64.31 188 ALA A CA 1
ATOM 1423 C C . ALA A 1 188 ? -2.604 47.837 54.726 1.00 64.31 188 ALA A C 1
ATOM 1425 O O . ALA A 1 188 ? -1.579 48.004 55.388 1.00 64.31 188 ALA A O 1
ATOM 1426 N N . SER A 1 189 ? -2.889 48.559 53.640 1.00 55.56 189 SER A N 1
ATOM 1427 C CA . SER A 1 189 ? -2.079 49.694 53.222 1.00 55.56 189 SER A CA 1
ATOM 1428 C C . SER A 1 189 ? -2.102 50.712 54.356 1.00 55.56 189 SER A C 1
ATOM 1430 O O . SER A 1 189 ? -3.131 51.355 54.587 1.00 55.56 189 SER A O 1
ATOM 1432 N N . ALA A 1 190 ? -0.993 50.830 55.082 1.00 52.88 190 ALA A N 1
ATOM 1433 C CA . ALA A 1 190 ? -0.782 51.916 56.018 1.00 52.88 190 ALA A CA 1
ATOM 1434 C C . ALA A 1 190 ? -0.886 53.219 55.217 1.00 52.88 190 ALA A C 1
ATOM 1436 O O . ALA A 1 190 ? -0.013 53.539 54.409 1.00 52.88 190 ALA A O 1
ATOM 1437 N N . LYS A 1 191 ? -2.012 53.921 55.367 1.00 53.41 191 LYS A N 1
ATOM 1438 C CA . LYS A 1 191 ? -2.098 55.315 54.944 1.00 53.41 191 LYS A CA 1
ATOM 1439 C C . LYS A 1 191 ? -1.192 56.129 55.878 1.00 53.41 191 LYS A C 1
ATOM 1441 O O . LYS A 1 191 ? -1.215 55.842 57.076 1.00 53.41 191 LYS A O 1
ATOM 1446 N N . PRO A 1 192 ? -0.393 57.064 55.338 1.00 62.53 192 PRO A N 1
ATOM 1447 C CA . PRO A 1 192 ? 0.449 57.945 56.141 1.00 62.53 192 PRO A CA 1
ATOM 1448 C C . PRO A 1 192 ? -0.382 58.843 57.062 1.00 62.53 192 PRO A C 1
ATOM 1450 O O . PRO A 1 192 ? -1.541 59.157 56.695 1.00 62.53 192 PRO A O 1
#

Secondary structure (DSSP, 8-state):
-EEEEEEEESS-HHHHHHHHHHHHHTTT-EEEETTEEEEEETTEEEEEEE-PPPSTTHHHHGGG--EEEEEEETT--HHHHHHHHHHHHHHHHHHTEEEEETTTTEEE-GGGHHHHHHHHHHHHHIIIIIS--SS--S----PPPP-----HHHHHHHHHHHHHHHHHHHHHHHHHHHHHHHHSPPP-----